Protein AF-B0MZH6-F1 (afdb_monomer_lite)

Secondary structure (DSSP, 8-state):
--HHHHHHHHHHHHHHHHHT-----TT--SEEEEEEEE-TTSSEEEEEEEEEEE-TTSEEEEE-TT---EEEEEEGGGB-HHHHHHHHHHHHHHHHHHT------PPPSS-TT-EEEE-HHHHHHHHHHH-HHHHHHHHT--EEEEEEEE-TTT-PEEEEEEETT-S-EEEEEGGGEEEPPHHHHHHHHTS-EEEEEEEETTTS-TT--HHHHHHHHHH-SEE-SS-TT---EE--EEE-HHHHHHHHHTT---TTTEEEEEEEE--

Sequence (267 aa):
MTPQEQERNLSQNIIDSLCHISERPDGWLPHIVFVEEEGEDGYPCYVRYNLLDYHADGTCTLQRPNTDVQETDRELREINVDWLITIWNWYKELCAEQNLSSKEYSRPPFRGGDFVRLTDDAIAEIRRIFGDIPADYRRNMLLQVKYMRQNSANSSWHIGVQDIHEDDVLEFDSNFLRSATVDDISSLSNKERFYAFVWSCNHLNRSVSDAELLDAWRNGPSRSAIDEEDETEYEVERLTLDELAERINDECFNDTEDYVRFIQITD

Organism: NCBI:txid445970

pLDDT: mean 86.0, std 9.56, range [50.59, 96.5]

Structure (mmCIF, N/CA/C/O backbone):
data_AF-B0MZH6-F1
#
_entry.id   AF-B0MZH6-F1
#
loop_
_atom_site.group_PDB
_atom_site.id
_atom_site.type_symbol
_atom_site.label_atom_id
_atom_site.label_alt_id
_atom_site.label_comp_id
_atom_site.label_asym_id
_atom_site.label_entity_id
_atom_site.label_seq_id
_atom_site.pdbx_PDB_ins_code
_atom_site.Cartn_x
_atom_site.Cartn_y
_atom_site.Cartn_z
_atom_site.occupancy
_atom_site.B_iso_or_equiv
_atom_site.auth_seq_id
_atom_site.auth_comp_id
_atom_site.auth_asym_id
_atom_site.auth_atom_id
_atom_site.pdbx_PDB_model_num
ATOM 1 N N . MET A 1 1 ? 8.795 -1.365 17.610 1.00 56.91 1 MET A N 1
ATOM 2 C CA . MET A 1 1 ? 7.586 -0.976 18.354 1.00 56.91 1 MET A CA 1
ATOM 3 C C . MET A 1 1 ? 7.798 -1.386 19.795 1.00 56.91 1 MET A C 1
ATOM 5 O O . MET A 1 1 ? 8.141 -2.543 20.021 1.00 56.91 1 MET A O 1
ATOM 9 N N . THR A 1 2 ? 7.716 -0.454 20.734 1.00 76.88 2 THR A N 1
ATOM 10 C CA . THR A 1 2 ? 7.860 -0.752 22.165 1.00 76.88 2 THR A CA 1
ATOM 11 C C . THR A 1 2 ? 6.578 -1.406 22.706 1.00 76.88 2 THR A C 1
ATOM 13 O O . THR A 1 2 ? 5.518 -1.251 22.096 1.00 76.88 2 THR A O 1
ATOM 16 N N . PRO A 1 3 ? 6.627 -2.128 23.841 1.00 76.81 3 PRO A N 1
ATOM 17 C CA . PRO A 1 3 ? 5.421 -2.676 24.473 1.00 76.81 3 PRO A CA 1
ATOM 18 C C . PRO A 1 3 ? 4.356 -1.606 24.764 1.00 76.81 3 PRO A C 1
ATOM 20 O O . PRO A 1 3 ? 3.174 -1.823 24.526 1.00 76.81 3 PRO A O 1
ATOM 23 N N . GLN A 1 4 ? 4.786 -0.409 25.169 1.00 73.25 4 GLN A N 1
ATOM 24 C CA . GLN A 1 4 ? 3.904 0.737 25.424 1.00 73.25 4 GLN A CA 1
ATOM 25 C C . GLN A 1 4 ? 3.223 1.242 24.142 1.00 73.25 4 GLN A C 1
ATOM 27 O O . GLN A 1 4 ? 2.045 1.589 24.143 1.00 73.25 4 GLN A O 1
ATOM 32 N N . GLU A 1 5 ? 3.939 1.253 23.013 1.00 74.31 5 GLU A N 1
ATOM 33 C CA . GLU A 1 5 ? 3.346 1.588 21.714 1.00 74.31 5 GLU A CA 1
ATOM 34 C C . GLU A 1 5 ? 2.330 0.534 21.260 1.00 74.31 5 GLU A C 1
ATOM 36 O O . GLU A 1 5 ? 1.323 0.884 20.646 1.00 74.31 5 GLU A O 1
ATOM 41 N N . GLN A 1 6 ? 2.577 -0.749 21.546 1.00 72.56 6 GLN A N 1
ATOM 42 C CA . GLN A 1 6 ? 1.639 -1.831 21.232 1.00 72.56 6 GLN A CA 1
ATOM 43 C C . GLN A 1 6 ? 0.340 -1.689 22.026 1.00 72.56 6 GLN A C 1
ATOM 45 O O . GLN A 1 6 ? -0.736 -1.766 21.436 1.00 72.56 6 GLN A O 1
ATOM 50 N N . GLU A 1 7 ? 0.441 -1.423 23.327 1.00 77.94 7 GLU A N 1
ATOM 51 C CA . GLU A 1 7 ? -0.706 -1.200 24.207 1.00 77.94 7 GLU A CA 1
ATOM 52 C C . GLU A 1 7 ? -1.522 0.027 23.782 1.00 77.94 7 GLU A C 1
ATOM 54 O O . GLU A 1 7 ? -2.737 -0.064 23.608 1.00 77.94 7 GLU A O 1
ATOM 59 N N . ARG A 1 8 ? -0.856 1.154 23.490 1.00 81.00 8 ARG A N 1
ATOM 60 C CA . ARG A 1 8 ? -1.533 2.366 23.002 1.00 81.00 8 ARG A CA 1
ATOM 61 C C . ARG A 1 8 ? -2.255 2.127 21.678 1.00 81.00 8 ARG A C 1
ATOM 63 O O . ARG A 1 8 ? -3.381 2.582 21.495 1.00 81.00 8 ARG A O 1
ATOM 70 N N . ASN A 1 9 ? -1.619 1.406 20.755 1.00 78.56 9 ASN A N 1
ATOM 71 C CA . ASN A 1 9 ? -2.239 1.052 19.480 1.00 78.56 9 ASN A CA 1
ATOM 72 C C . ASN A 1 9 ? -3.453 0.136 19.683 1.00 78.56 9 ASN A C 1
ATOM 74 O O . ASN A 1 9 ? -4.449 0.297 18.985 1.00 78.56 9 ASN A O 1
ATOM 78 N N . LEU A 1 10 ? -3.384 -0.818 20.617 1.00 80.38 10 LEU A N 1
ATOM 79 C CA . LEU A 1 10 ? -4.507 -1.693 20.947 1.00 80.38 10 LEU A CA 1
ATOM 80 C C . LEU A 1 10 ? -5.683 -0.896 21.520 1.00 80.38 10 LEU A C 1
ATOM 82 O O . LEU A 1 10 ? -6.798 -1.048 21.026 1.00 80.38 10 LEU A O 1
ATOM 86 N N . SER A 1 11 ? -5.420 -0.025 22.498 1.00 88.12 11 SER A N 1
ATOM 87 C CA . SER A 1 11 ? -6.435 0.842 23.105 1.00 88.12 11 SER A CA 1
ATOM 88 C C . SER A 1 11 ? -7.142 1.696 22.049 1.00 88.12 11 SER A C 1
ATOM 90 O O . SER A 1 11 ? -8.365 1.633 21.926 1.00 88.12 11 SER A O 1
ATOM 92 N N . GLN A 1 12 ? -6.378 2.383 21.190 1.00 86.38 12 GLN A N 1
ATOM 93 C CA . GLN A 1 12 ? -6.955 3.217 20.134 1.00 86.38 12 GLN A CA 1
ATOM 94 C C . GLN A 1 12 ? -7.830 2.412 19.164 1.00 86.38 12 GLN A C 1
ATOM 96 O O . GLN A 1 12 ? -8.932 2.843 18.848 1.00 86.38 12 GLN A O 1
ATOM 101 N N . ASN A 1 13 ? -7.400 1.215 18.750 1.00 82.19 13 ASN A N 1
ATOM 102 C CA . ASN A 1 13 ? -8.195 0.380 17.842 1.00 82.19 13 ASN A CA 1
ATOM 103 C C . ASN A 1 13 ? -9.555 -0.010 18.445 1.00 82.19 13 ASN A C 1
ATOM 105 O O . ASN A 1 13 ? -10.551 -0.105 17.724 1.00 82.19 13 ASN A O 1
ATOM 109 N N . ILE A 1 14 ? -9.602 -0.274 19.754 1.00 88.56 14 ILE A N 1
ATOM 110 C CA . ILE A 1 14 ? -10.849 -0.634 20.438 1.00 88.56 14 ILE A CA 1
ATOM 111 C C . ILE A 1 14 ? -11.755 0.591 20.546 1.00 88.56 14 ILE A C 1
ATOM 113 O O . ILE A 1 14 ? -12.944 0.485 20.258 1.00 88.56 14 ILE A O 1
ATOM 117 N N . ILE A 1 15 ? -11.199 1.752 20.898 1.00 91.12 15 ILE A N 1
ATOM 118 C CA . ILE A 1 15 ? -11.942 3.018 20.965 1.00 91.12 15 ILE A CA 1
ATOM 119 C C . ILE A 1 15 ? -12.537 3.356 19.602 1.00 91.12 15 ILE A C 1
ATOM 121 O O . ILE A 1 15 ? -13.732 3.633 19.518 1.00 91.12 15 ILE A O 1
ATOM 125 N N . ASP A 1 16 ? -11.743 3.263 18.535 1.00 86.88 16 ASP A N 1
ATOM 126 C CA . ASP A 1 16 ? -12.209 3.499 17.170 1.00 86.88 16 ASP A CA 1
ATOM 127 C C . ASP A 1 16 ? -13.360 2.544 16.831 1.00 86.88 16 ASP A C 1
ATOM 129 O O . ASP A 1 16 ? -14.389 2.973 16.312 1.00 86.88 16 ASP A O 1
ATOM 133 N N . SER A 1 17 ? -13.234 1.263 17.190 1.00 85.62 17 SER A N 1
ATOM 134 C CA . SER A 1 17 ? -14.286 0.266 16.964 1.00 85.62 17 SER A CA 1
ATOM 135 C C . SER A 1 17 ? -15.573 0.600 17.721 1.00 85.62 17 SER A C 1
ATOM 137 O O . SER A 1 17 ? -16.651 0.506 17.142 1.00 85.62 17 SER A O 1
ATOM 139 N N . LEU A 1 18 ? -15.473 1.027 18.985 1.00 90.06 18 LEU A N 1
ATOM 140 C CA . LEU A 1 18 ? -16.617 1.448 19.798 1.00 90.06 18 LEU A CA 1
ATOM 141 C C . LEU A 1 18 ? -17.303 2.685 19.203 1.00 90.06 18 LEU A C 1
ATOM 143 O O . LEU A 1 18 ? -18.519 2.695 19.033 1.00 90.06 18 LEU A O 1
ATOM 147 N N . CYS A 1 19 ? -16.530 3.705 18.827 1.00 89.19 19 CYS A N 1
ATOM 148 C CA . CYS A 1 19 ? -17.050 4.976 18.314 1.00 89.19 19 CYS A CA 1
ATOM 149 C C . CYS A 1 19 ? -17.805 4.840 16.981 1.00 89.19 19 CYS A C 1
ATOM 151 O O . CYS A 1 19 ? -18.647 5.681 16.668 1.00 89.19 19 CYS A O 1
ATOM 153 N N . HIS A 1 20 ? -17.541 3.784 16.205 1.00 83.94 20 HIS A N 1
ATOM 154 C CA . HIS A 1 20 ? -18.210 3.519 14.927 1.00 83.94 20 HIS A CA 1
ATOM 155 C C . HIS A 1 20 ? -19.467 2.645 15.046 1.00 83.94 20 HIS A C 1
ATOM 157 O O . HIS A 1 20 ? -20.108 2.341 14.036 1.00 83.94 20 HIS A O 1
ATOM 163 N N . ILE A 1 21 ? -19.852 2.237 16.256 1.00 85.19 21 ILE A N 1
ATOM 164 C CA . ILE A 1 21 ? -21.052 1.426 16.449 1.00 85.19 21 ILE A CA 1
ATOM 165 C C . ILE A 1 21 ? -22.301 2.237 16.123 1.00 85.19 21 ILE A C 1
ATOM 167 O O . ILE A 1 21 ? -22.565 3.289 16.700 1.00 85.19 21 ILE A O 1
ATOM 171 N N . SER A 1 22 ? -23.094 1.691 15.205 1.00 79.00 22 SER A N 1
ATOM 172 C CA . SER A 1 22 ? -24.365 2.267 14.759 1.00 79.00 22 SER A CA 1
ATOM 173 C C . SER A 1 22 ? -25.576 1.664 15.470 1.00 79.00 22 SER A C 1
ATOM 175 O O . SER A 1 22 ? -26.577 2.353 15.649 1.00 79.00 22 SER A O 1
ATOM 177 N N . GLU A 1 23 ? -25.484 0.408 15.911 1.00 83.31 23 GLU A N 1
ATOM 178 C CA . GLU A 1 23 ? -26.557 -0.316 16.596 1.00 83.31 23 GLU A CA 1
ATOM 179 C C . GLU A 1 23 ? -26.107 -0.689 18.007 1.00 83.31 23 GLU A C 1
ATOM 181 O O . GLU A 1 23 ? -25.130 -1.412 18.189 1.00 83.31 23 GLU A O 1
ATOM 186 N N . ARG A 1 24 ? -26.816 -0.190 19.022 1.00 87.06 24 ARG A N 1
ATOM 187 C CA . ARG A 1 24 ? -26.496 -0.457 20.426 1.00 87.06 24 ARG A CA 1
ATOM 188 C C . ARG A 1 24 ? -27.458 -1.505 20.987 1.00 87.06 24 ARG A C 1
ATOM 190 O O . ARG A 1 24 ? -28.644 -1.196 21.065 1.00 87.06 24 ARG A O 1
ATOM 197 N N . PRO A 1 25 ? -26.986 -2.707 21.367 1.00 89.06 25 PRO A N 1
ATOM 198 C CA . PRO A 1 25 ? -27.823 -3.697 22.032 1.00 89.06 25 PRO A CA 1
ATOM 199 C C . PRO A 1 25 ? -28.425 -3.189 23.343 1.00 89.06 25 PRO A C 1
ATOM 201 O O . PRO A 1 25 ? -27.790 -2.444 24.098 1.00 89.06 25 PRO A O 1
ATOM 204 N N . ASP A 1 26 ? -29.627 -3.677 23.645 1.00 89.00 26 ASP A N 1
ATOM 205 C CA . ASP A 1 26 ? -30.301 -3.413 24.912 1.00 89.00 26 ASP A CA 1
ATOM 206 C C . ASP A 1 26 ? -29.498 -4.010 26.077 1.00 89.00 26 ASP A C 1
ATOM 208 O O . ASP A 1 26 ? -29.009 -5.138 26.000 1.00 89.00 26 ASP A O 1
ATOM 212 N N . GLY A 1 27 ? -29.373 -3.260 27.176 1.00 87.69 27 GLY A N 1
ATOM 213 C CA . GLY A 1 27 ? -28.703 -3.723 28.399 1.00 87.69 27 GLY A CA 1
ATOM 214 C C . GLY A 1 27 ? -27.172 -3.740 28.345 1.00 87.69 27 GLY A C 1
ATOM 215 O O . GLY A 1 27 ? -26.540 -4.221 29.283 1.00 87.69 27 GLY A O 1
ATOM 216 N N . TRP A 1 28 ? -26.563 -3.205 27.284 1.00 88.31 28 TRP A N 1
ATOM 217 C CA . TRP A 1 28 ? -25.111 -3.060 27.217 1.00 88.31 28 TRP A CA 1
ATOM 218 C C . TRP A 1 28 ? -24.591 -2.079 28.277 1.00 88.31 28 TRP A C 1
ATOM 220 O O . TRP A 1 28 ? -23.733 -2.431 29.089 1.00 88.31 28 TRP A O 1
ATOM 230 N N . LEU A 1 29 ? -25.108 -0.853 28.282 1.00 92.44 29 LEU A N 1
ATOM 231 C CA . LEU A 1 29 ? -24.744 0.173 29.255 1.00 92.44 29 LEU A CA 1
ATOM 232 C C . LEU A 1 29 ? -25.864 0.342 30.297 1.00 92.44 29 LEU A C 1
ATOM 234 O O . LEU A 1 29 ? -27.037 0.137 29.972 1.00 92.44 29 LEU A O 1
ATOM 238 N N . PRO A 1 30 ? -25.534 0.728 31.544 1.00 93.56 30 PRO A N 1
ATOM 239 C CA . PRO A 1 30 ? -24.203 1.104 32.025 1.00 93.56 30 PRO A CA 1
ATOM 240 C C . PRO A 1 30 ? -23.281 -0.086 32.337 1.00 93.56 30 PRO A C 1
ATOM 242 O O . PRO A 1 30 ? -23.747 -1.135 32.776 1.00 93.56 30 PRO A O 1
ATOM 245 N N . HIS A 1 31 ? -21.964 0.094 32.180 1.00 94.38 31 HIS A N 1
ATOM 246 C CA . HIS A 1 31 ? -20.958 -0.943 32.466 1.00 94.38 31 HIS A CA 1
ATOM 247 C C . HIS A 1 31 ? -19.875 -0.450 33.435 1.00 94.38 31 HIS A C 1
ATOM 249 O O . HIS A 1 31 ? -19.458 0.704 33.376 1.00 94.38 31 HIS A O 1
ATOM 255 N N . ILE A 1 32 ? -19.385 -1.320 34.324 1.00 94.25 32 ILE A N 1
ATOM 256 C CA . ILE A 1 32 ? -18.282 -0.979 35.238 1.00 94.25 32 ILE A CA 1
ATOM 257 C C . ILE A 1 32 ? -16.976 -0.873 34.445 1.00 94.25 32 ILE A C 1
ATOM 259 O O . ILE A 1 32 ? -16.673 -1.761 33.651 1.00 94.25 32 ILE A O 1
ATOM 263 N N . VAL A 1 33 ? -16.209 0.188 34.690 1.00 95.31 33 VAL A N 1
ATOM 264 C CA . VAL A 1 33 ? -14.880 0.432 34.115 1.00 95.31 33 VAL A CA 1
ATOM 265 C C . VAL A 1 33 ? -13.930 0.994 35.167 1.00 95.31 33 VAL A C 1
ATOM 267 O O . VAL A 1 33 ? -14.371 1.486 36.210 1.00 95.31 33 VAL A O 1
ATOM 270 N N . PHE A 1 34 ? -12.628 0.939 34.895 1.00 94.38 34 PHE A N 1
ATOM 271 C CA . PHE A 1 34 ? -11.615 1.602 35.711 1.00 94.38 34 PHE A CA 1
ATOM 272 C C . PHE A 1 34 ? -10.804 2.581 34.870 1.00 94.38 34 PHE A C 1
ATOM 274 O O . PHE A 1 34 ? -10.407 2.262 33.750 1.00 94.38 34 PHE A O 1
ATOM 281 N N . VAL A 1 35 ? -10.561 3.754 35.443 1.00 93.31 35 VAL A N 1
ATOM 282 C CA . VAL A 1 35 ? -9.726 4.813 34.876 1.00 93.31 35 VAL A CA 1
ATOM 283 C C . VAL A 1 35 ? -8.474 4.947 35.731 1.00 93.31 35 VAL A C 1
ATOM 285 O O . VAL A 1 35 ? -8.561 4.873 36.958 1.00 93.31 35 VAL A O 1
ATOM 288 N N . GLU A 1 36 ? -7.320 5.095 35.091 1.00 88.50 36 GLU A N 1
ATOM 289 C CA . GLU A 1 36 ? -6.063 5.394 35.776 1.00 88.50 36 GLU A CA 1
ATOM 290 C C . GLU A 1 36 ? -5.993 6.905 36.049 1.00 88.50 36 GLU A C 1
ATOM 292 O O . GLU A 1 36 ? -5.925 7.706 35.121 1.00 88.50 36 GLU A O 1
ATOM 297 N N . GLU A 1 37 ? -6.057 7.299 37.321 1.00 88.69 37 GLU A N 1
ATOM 298 C CA . GLU A 1 37 ? -5.987 8.695 37.776 1.00 88.69 37 GLU A CA 1
ATOM 299 C C . GLU A 1 37 ? -4.761 8.890 38.679 1.00 88.69 37 GLU A C 1
ATOM 301 O O . GLU A 1 37 ? -4.346 7.966 39.380 1.00 88.69 37 GLU A O 1
ATOM 306 N N . GLU A 1 38 ? -4.185 10.093 38.711 1.00 85.12 38 GLU A N 1
ATOM 307 C CA . GLU A 1 38 ? -3.141 10.422 39.689 1.00 85.12 38 GLU A CA 1
ATOM 308 C C . GLU A 1 38 ? -3.745 10.490 41.100 1.00 85.12 38 GLU A C 1
ATOM 310 O O . GLU A 1 38 ? -4.660 11.271 41.370 1.00 85.12 38 GLU A O 1
ATOM 315 N N . GLY A 1 39 ? -3.239 9.655 42.008 1.00 81.31 39 GLY A N 1
ATOM 316 C CA . GLY A 1 39 ? -3.598 9.688 43.420 1.00 81.31 39 GLY A CA 1
ATOM 317 C C . GLY A 1 39 ? -3.055 10.928 44.133 1.00 81.31 39 GLY A C 1
ATOM 318 O O . GLY A 1 39 ? -2.161 11.619 43.645 1.00 81.31 39 GLY A O 1
ATOM 319 N N . GLU A 1 40 ? -3.551 11.193 45.346 1.00 82.62 40 GLU A N 1
ATOM 320 C CA . GLU A 1 40 ? -3.081 12.311 46.188 1.00 82.62 40 GLU A CA 1
ATOM 321 C C . GLU A 1 40 ? -1.579 12.231 46.527 1.00 82.62 40 GLU A C 1
ATOM 323 O O . GLU A 1 40 ? -0.955 13.235 46.871 1.00 82.62 40 GLU A O 1
ATOM 328 N N . ASP A 1 41 ? -0.994 11.037 46.432 1.00 83.44 41 ASP A N 1
ATOM 329 C CA . ASP A 1 41 ? 0.424 10.751 46.640 1.00 83.44 41 ASP A CA 1
ATOM 330 C C . ASP A 1 41 ? 1.271 10.842 45.355 1.00 83.44 41 ASP A C 1
ATOM 332 O O . ASP A 1 41 ? 2.484 10.625 45.407 1.00 83.44 41 ASP A O 1
ATOM 336 N N . GLY A 1 42 ? 0.655 11.187 44.218 1.00 82.06 42 GLY A N 1
ATOM 337 C CA . GLY A 1 42 ? 1.296 11.288 42.907 1.00 82.06 42 GLY A CA 1
ATOM 338 C C . GLY A 1 42 ? 1.544 9.944 42.216 1.00 82.06 42 GLY A C 1
ATOM 339 O O . GLY A 1 42 ? 2.216 9.919 41.185 1.00 82.06 42 GLY A O 1
ATOM 340 N N . TYR A 1 43 ? 1.036 8.830 42.758 1.00 79.00 43 TYR A N 1
ATOM 341 C CA . TYR A 1 43 ? 1.098 7.521 42.107 1.00 79.00 43 TYR A CA 1
ATOM 342 C C . TYR A 1 43 ? -0.215 7.212 41.373 1.00 79.00 43 TYR A C 1
ATOM 344 O O . TYR A 1 43 ? -1.288 7.588 41.847 1.00 79.00 43 TYR A O 1
ATOM 352 N N . PRO A 1 44 ? -0.165 6.515 40.223 1.00 81.25 44 PRO A N 1
ATOM 353 C CA . PRO A 1 44 ? -1.370 6.147 39.493 1.00 81.25 44 PRO A CA 1
ATOM 354 C C . PRO A 1 44 ? -2.248 5.209 40.327 1.00 81.25 44 PRO A C 1
ATOM 356 O O . PRO A 1 44 ? -1.775 4.233 40.919 1.00 81.25 44 PRO A O 1
ATOM 359 N N . CYS A 1 45 ? -3.545 5.497 40.359 1.00 88.12 45 CYS A N 1
ATOM 360 C CA . CYS A 1 45 ? -4.558 4.712 41.042 1.00 88.12 45 CYS A CA 1
ATOM 361 C C . CYS A 1 45 ? -5.713 4.389 40.090 1.00 88.12 45 CYS A C 1
ATOM 363 O O . CYS A 1 45 ? -6.098 5.192 39.246 1.00 88.12 45 CYS A O 1
ATOM 365 N N . TYR A 1 46 ? -6.281 3.191 40.226 1.00 89.38 46 TYR A N 1
ATOM 366 C CA . TYR A 1 46 ? -7.424 2.777 39.421 1.00 89.38 46 TYR A CA 1
ATOM 367 C C . TYR A 1 46 ? -8.724 3.154 40.119 1.00 89.38 46 TYR A C 1
ATOM 369 O O . TYR A 1 46 ? -9.101 2.568 41.139 1.00 89.38 46 TYR A O 1
ATOM 377 N N . VAL A 1 47 ? -9.433 4.111 39.540 1.00 91.38 47 VAL A N 1
ATOM 378 C CA . VAL A 1 47 ? -10.704 4.608 40.049 1.00 91.38 47 VAL A CA 1
ATOM 379 C C . VAL A 1 47 ? -11.845 3.927 39.306 1.00 91.38 47 VAL A C 1
ATOM 381 O O . VAL A 1 47 ? -11.902 3.919 38.079 1.00 91.38 47 VAL A O 1
ATOM 384 N N . ARG A 1 48 ? -12.770 3.333 40.065 1.00 93.88 48 ARG A N 1
ATOM 385 C CA . ARG A 1 48 ? -13.949 2.652 39.521 1.00 93.88 48 ARG A CA 1
ATOM 386 C C . ARG A 1 48 ? -15.010 3.664 39.082 1.00 93.88 48 ARG A C 1
ATOM 388 O O . ARG A 1 48 ? -15.410 4.501 39.888 1.00 93.88 48 ARG A O 1
ATOM 395 N N . TYR A 1 49 ? -15.558 3.471 37.886 1.00 95.56 49 TYR A N 1
ATOM 396 C CA . TYR A 1 49 ? -16.698 4.207 37.333 1.00 95.56 49 TYR A CA 1
ATOM 397 C C . TYR A 1 49 ? -17.744 3.265 36.730 1.00 95.56 49 TYR A C 1
ATOM 399 O O . TYR A 1 49 ? -17.468 2.100 36.445 1.00 95.56 49 TYR A O 1
ATOM 407 N N . ASN A 1 50 ? -18.948 3.790 36.518 1.00 95.06 50 ASN A N 1
ATOM 408 C CA . ASN A 1 50 ? -19.919 3.255 35.575 1.00 95.06 50 ASN A CA 1
ATOM 409 C C . ASN A 1 50 ? -19.853 4.099 34.296 1.00 95.06 50 ASN A C 1
ATOM 411 O O . ASN A 1 50 ? -20.103 5.303 34.348 1.00 95.06 50 ASN A O 1
ATOM 415 N N . LEU A 1 51 ? -19.534 3.477 33.164 1.00 96.31 51 LEU A N 1
ATOM 416 C CA . LEU A 1 51 ? -19.695 4.072 31.843 1.00 96.31 51 LEU A CA 1
ATOM 417 C C . LEU A 1 51 ? -21.183 4.062 31.495 1.00 96.31 51 LEU A C 1
ATOM 419 O O . LEU A 1 51 ? -21.766 2.987 31.365 1.00 96.31 51 LEU A O 1
ATOM 423 N N . LEU A 1 52 ? -21.790 5.243 31.386 1.00 94.81 52 LEU A N 1
ATOM 424 C CA . LEU A 1 52 ? -23.219 5.398 31.107 1.00 94.81 52 LEU A CA 1
ATOM 425 C C . LEU A 1 52 ? -23.502 5.536 29.611 1.00 94.81 52 LEU A C 1
ATOM 427 O O . LEU A 1 52 ? -24.458 4.948 29.115 1.00 94.81 52 LEU A O 1
ATOM 431 N N . ASP A 1 53 ? -22.674 6.312 28.914 1.00 94.25 53 ASP A N 1
ATOM 432 C CA . ASP A 1 53 ? -22.797 6.575 27.481 1.00 94.25 53 ASP A CA 1
ATOM 433 C C . ASP A 1 53 ? -21.448 7.030 26.893 1.00 94.25 53 ASP A C 1
ATOM 435 O O . ASP A 1 53 ? -20.531 7.392 27.633 1.00 94.25 53 ASP A O 1
ATOM 439 N N . TYR A 1 54 ? -21.323 7.020 25.569 1.00 94.31 54 TYR A N 1
ATOM 440 C CA . TYR A 1 54 ? -20.202 7.592 24.825 1.00 94.31 54 TYR A CA 1
ATOM 441 C C . TYR A 1 54 ? -20.636 8.084 23.441 1.00 94.31 54 TYR A C 1
ATOM 443 O O . TYR A 1 54 ? -21.693 7.710 22.932 1.00 94.31 54 TYR A O 1
ATOM 451 N N . HIS A 1 55 ? -19.815 8.912 22.809 1.00 90.69 55 HIS A N 1
ATOM 452 C CA . HIS A 1 55 ? -20.086 9.514 21.509 1.00 90.69 55 HIS A CA 1
ATOM 453 C C . HIS A 1 55 ? -19.052 9.088 20.461 1.00 90.69 55 HIS A C 1
ATOM 455 O O . HIS A 1 55 ? -17.999 8.536 20.777 1.00 90.69 55 HIS A O 1
ATOM 461 N N . ALA A 1 56 ? -19.370 9.330 19.187 1.00 87.31 56 ALA A N 1
ATOM 462 C CA . ALA A 1 56 ? -18.526 8.938 18.055 1.00 87.31 56 ALA A CA 1
ATOM 463 C C . ALA A 1 56 ? -17.182 9.692 17.989 1.00 87.31 56 ALA A C 1
ATOM 465 O O . ALA A 1 56 ? -16.282 9.277 17.265 1.00 87.31 56 ALA A O 1
ATOM 466 N N . ASP A 1 57 ? -17.038 10.796 18.725 1.00 88.25 57 ASP A N 1
ATOM 467 C CA . ASP A 1 57 ? -15.785 11.545 18.864 1.00 88.25 57 ASP A CA 1
ATOM 468 C C . ASP A 1 57 ? -14.881 11.016 19.995 1.00 88.25 57 ASP A C 1
ATOM 470 O O . ASP A 1 57 ? -13.775 11.521 20.184 1.00 88.25 57 ASP A O 1
ATOM 474 N N . GLY A 1 58 ? -15.328 9.989 20.728 1.00 91.00 58 GLY A N 1
ATOM 475 C CA . GLY A 1 58 ? -14.595 9.374 21.833 1.00 91.00 58 GLY A CA 1
ATOM 476 C C . GLY A 1 58 ? -14.855 9.998 23.205 1.00 91.00 58 GLY A C 1
ATOM 477 O O . GLY A 1 58 ? -14.303 9.501 24.193 1.00 91.00 58 GLY A O 1
ATOM 478 N N . THR A 1 59 ? -15.697 11.033 23.296 1.00 95.19 59 THR A N 1
ATOM 479 C CA . THR A 1 59 ? -16.163 11.566 24.585 1.00 95.19 59 THR A CA 1
ATOM 480 C C . THR A 1 59 ? -17.123 10.584 25.257 1.00 95.19 59 THR A C 1
ATOM 482 O O . THR A 1 59 ? -17.852 9.844 24.590 1.00 95.19 59 THR A O 1
ATOM 485 N N . CYS A 1 60 ? -17.102 10.515 26.585 1.00 96.12 60 CYS A N 1
ATOM 486 C CA . CYS A 1 60 ? -17.904 9.574 27.351 1.00 96.12 60 CYS A CA 1
ATOM 487 C C . CYS A 1 60 ? -18.440 10.157 28.658 1.00 96.12 60 CYS A C 1
ATOM 489 O O . CYS A 1 60 ? -17.922 11.124 29.210 1.00 96.12 60 CYS A O 1
ATOM 491 N N . THR A 1 61 ? -19.522 9.544 29.141 1.00 96.50 61 THR A N 1
ATOM 492 C CA . THR A 1 61 ? -20.151 9.882 30.414 1.00 96.50 61 THR A CA 1
ATOM 493 C C . THR A 1 61 ? -19.811 8.828 31.456 1.00 96.50 61 THR A C 1
ATOM 495 O O . THR A 1 61 ? -20.273 7.684 31.368 1.00 96.50 61 THR A O 1
ATOM 498 N N . LEU A 1 62 ? -19.034 9.220 32.464 1.00 96.06 62 LEU A N 1
ATOM 499 C CA . LEU A 1 62 ? -18.664 8.378 33.597 1.00 96.06 62 LEU A CA 1
ATOM 500 C C . LEU A 1 62 ? -19.403 8.815 34.864 1.00 96.06 62 LEU A C 1
ATOM 502 O O . LEU A 1 62 ? -19.596 9.998 35.124 1.00 96.06 62 LEU A O 1
ATOM 506 N N . GLN A 1 63 ? -19.800 7.850 35.687 1.00 95.56 63 GLN A N 1
ATOM 507 C CA . GLN A 1 63 ? -20.423 8.101 36.985 1.00 95.56 63 GLN A CA 1
ATOM 508 C C . GLN A 1 63 ? -19.691 7.329 38.076 1.00 95.56 63 GLN A C 1
ATOM 510 O O . GLN A 1 63 ? -19.500 6.113 37.967 1.00 95.56 63 GLN A O 1
ATOM 515 N N . ARG A 1 64 ? -19.298 8.010 39.158 1.00 91.56 64 ARG A N 1
ATOM 516 C CA . ARG A 1 64 ? -18.697 7.325 40.308 1.00 91.56 64 ARG A CA 1
ATOM 517 C C . ARG A 1 64 ? -19.745 6.451 41.013 1.00 91.56 64 ARG A C 1
ATOM 519 O O . ARG A 1 64 ? -20.905 6.843 41.141 1.00 91.56 64 ARG A O 1
ATOM 526 N N . PRO A 1 65 ? -19.368 5.260 41.509 1.00 86.50 65 PRO A N 1
ATOM 527 C CA . PRO A 1 65 ? -20.284 4.420 42.263 1.00 86.50 65 PRO A CA 1
ATOM 528 C C . PRO A 1 65 ? -20.849 5.169 43.474 1.00 86.50 65 PRO A C 1
ATOM 530 O O . PRO A 1 65 ? -20.097 5.745 44.258 1.00 86.50 65 PRO A O 1
ATOM 533 N N . ASN A 1 66 ? -22.166 5.087 43.664 1.00 83.94 66 ASN A N 1
ATOM 534 C CA . ASN A 1 66 ? -22.891 5.691 44.788 1.00 83.94 66 ASN A CA 1
ATOM 535 C C . ASN A 1 66 ? -22.931 7.231 44.794 1.00 83.94 66 ASN A C 1
ATOM 537 O O . ASN A 1 66 ? -23.232 7.819 45.833 1.00 83.94 66 ASN A O 1
ATOM 541 N N . THR A 1 67 ? -22.654 7.886 43.665 1.00 85.50 67 THR A N 1
ATOM 542 C CA . THR A 1 67 ? -22.915 9.318 43.481 1.00 85.50 67 THR A CA 1
ATOM 543 C C . THR A 1 67 ? -23.886 9.528 42.325 1.00 85.50 67 THR A C 1
ATOM 545 O O . THR A 1 67 ? -23.900 8.760 41.368 1.00 85.50 67 THR A O 1
ATOM 548 N N . ASP A 1 68 ? -24.674 10.600 42.376 1.00 84.69 68 ASP A N 1
ATOM 549 C CA . ASP A 1 68 ? -25.529 11.025 41.255 1.00 84.69 68 ASP A CA 1
ATOM 550 C C . ASP A 1 68 ? -24.795 11.978 40.291 1.00 84.69 68 ASP A C 1
ATOM 552 O O . ASP A 1 68 ? -25.403 12.597 39.421 1.00 84.69 68 ASP A O 1
ATOM 556 N N . VAL A 1 69 ? -23.475 12.123 40.454 1.00 89.06 69 VAL A N 1
ATOM 557 C CA . VAL A 1 69 ? -22.648 13.039 39.662 1.00 89.06 69 VAL A CA 1
ATOM 558 C C . VAL A 1 69 ? -22.176 12.327 38.399 1.00 89.06 69 VAL A C 1
ATOM 560 O O . VAL A 1 69 ? -21.461 11.329 38.483 1.00 89.06 69 VAL A O 1
ATOM 563 N N . GLN A 1 70 ? -22.578 12.859 37.244 1.00 93.06 70 GLN A N 1
ATOM 564 C CA . GLN A 1 70 ? -22.154 12.399 35.924 1.00 93.06 70 GLN A CA 1
ATOM 565 C C . GLN A 1 70 ? -21.094 13.347 35.361 1.00 93.06 70 GLN A C 1
ATOM 567 O O . GLN A 1 70 ? -21.313 14.555 35.272 1.00 93.06 70 GLN A O 1
ATOM 572 N N . GLU A 1 71 ? -19.960 12.781 34.979 1.00 93.19 71 GLU A N 1
ATOM 573 C CA . GLU A 1 71 ? -18.840 13.463 34.343 1.00 93.19 71 GLU A CA 1
ATOM 574 C C . GLU A 1 71 ? -18.953 13.208 32.836 1.00 93.19 71 GLU A C 1
ATOM 576 O O . GLU A 1 71 ? -18.742 12.086 32.386 1.00 93.19 71 GLU A O 1
ATOM 581 N N . THR A 1 72 ? -19.390 14.219 32.080 1.00 91.56 72 THR A N 1
ATOM 582 C CA . THR A 1 72 ? -19.789 14.094 30.655 1.00 91.56 72 THR A CA 1
ATOM 583 C C . THR A 1 72 ? -18.694 14.513 29.672 1.00 91.56 72 THR A C 1
ATOM 585 O O . THR A 1 72 ? -18.854 14.372 28.465 1.00 91.56 72 THR A O 1
ATOM 588 N N . ASP A 1 73 ? -17.591 15.040 30.191 1.00 90.06 73 ASP A N 1
ATOM 589 C CA . ASP A 1 73 ? -16.434 15.572 29.473 1.00 90.06 73 ASP A CA 1
ATOM 590 C C . ASP A 1 73 ? -15.209 14.646 29.552 1.00 90.06 73 ASP A C 1
ATOM 592 O O . ASP A 1 73 ? -14.094 15.058 29.238 1.00 90.06 73 ASP A O 1
ATOM 596 N N . ARG A 1 74 ? -15.418 13.392 29.965 1.00 94.00 74 ARG A N 1
ATOM 597 C CA . ARG A 1 74 ? -14.382 12.357 30.036 1.00 94.00 74 ARG A CA 1
ATOM 598 C C . ARG A 1 74 ? -14.139 11.752 28.662 1.00 94.00 74 ARG A C 1
ATOM 600 O O . ARG A 1 74 ? -14.975 11.853 27.763 1.00 94.00 74 ARG A O 1
ATOM 607 N N . GLU A 1 75 ? -13.010 11.079 28.495 1.00 94.69 75 GLU A N 1
ATOM 608 C CA . GLU A 1 75 ? -12.655 10.444 27.228 1.00 94.69 75 GLU A CA 1
ATOM 609 C C . GLU A 1 75 ? -12.440 8.939 27.383 1.00 94.69 75 GLU A C 1
ATOM 611 O O . GLU A 1 75 ? -11.839 8.464 28.346 1.00 94.69 75 GLU A O 1
ATOM 616 N N . LEU A 1 76 ? -12.869 8.155 26.386 1.00 94.88 76 LEU A N 1
ATOM 617 C CA . LEU A 1 76 ? -12.688 6.696 26.393 1.00 94.88 76 LEU A CA 1
ATOM 618 C C . LEU A 1 76 ? -11.216 6.275 26.530 1.00 94.88 76 LEU A C 1
ATOM 620 O O . LEU A 1 76 ? -10.941 5.204 27.061 1.00 94.88 76 LEU A O 1
ATOM 624 N N . ARG A 1 77 ? -10.271 7.118 26.089 1.00 93.00 77 ARG A N 1
ATOM 625 C CA . ARG A 1 77 ? -8.825 6.865 26.209 1.00 93.00 77 ARG A CA 1
ATOM 626 C C . ARG A 1 77 ? -8.296 6.886 27.639 1.00 93.00 77 ARG A C 1
ATOM 628 O O . ARG A 1 77 ? -7.195 6.398 27.863 1.00 93.00 77 ARG A O 1
ATOM 635 N N . GLU A 1 78 ? -9.052 7.446 28.577 1.00 92.75 78 GLU A N 1
ATOM 636 C CA . GLU A 1 78 ? -8.716 7.407 30.001 1.00 92.75 78 GLU A CA 1
ATOM 637 C C . GLU A 1 78 ? -9.047 6.039 30.621 1.00 92.75 78 GLU A C 1
ATOM 639 O O . GLU A 1 78 ? -8.477 5.647 31.639 1.00 92.75 78 GLU A O 1
ATOM 644 N N . ILE A 1 79 ? -9.965 5.284 30.011 1.00 94.12 79 ILE A N 1
ATOM 645 C CA . ILE A 1 79 ? -10.357 3.963 30.496 1.00 94.12 79 ILE A CA 1
ATOM 646 C C . ILE A 1 79 ? -9.226 2.973 30.223 1.00 94.12 79 ILE A C 1
ATOM 648 O O . ILE A 1 79 ? -8.700 2.875 29.114 1.00 94.12 79 ILE A O 1
ATOM 652 N N . ASN A 1 80 ? -8.891 2.185 31.242 1.00 92.31 80 ASN A N 1
ATOM 653 C CA . ASN A 1 80 ? -7.895 1.134 31.125 1.00 92.31 80 ASN A CA 1
ATOM 654 C C . ASN A 1 80 ? -8.264 0.133 30.006 1.00 92.31 80 ASN A C 1
ATOM 656 O O . ASN A 1 80 ? -9.419 -0.282 29.864 1.00 92.31 80 ASN A O 1
ATOM 660 N N . VAL A 1 81 ? -7.260 -0.270 29.220 1.00 91.69 81 VAL A N 1
ATOM 661 C CA . VAL A 1 81 ? -7.441 -1.075 28.001 1.00 91.69 81 VAL A CA 1
ATOM 662 C C . VAL A 1 81 ? -8.169 -2.400 28.249 1.00 91.69 81 VAL A C 1
ATOM 664 O O . VAL A 1 81 ? -8.999 -2.790 27.429 1.00 91.69 81 VAL A O 1
ATOM 667 N N . ASP A 1 82 ? -7.958 -3.057 29.392 1.00 91.44 82 ASP A N 1
ATOM 668 C CA . ASP A 1 82 ? -8.630 -4.323 29.714 1.00 91.44 82 ASP A CA 1
ATOM 669 C C . ASP A 1 82 ? -10.147 -4.137 29.868 1.00 91.44 82 ASP A C 1
ATOM 671 O O . ASP A 1 82 ? -10.946 -5.008 29.502 1.00 91.44 82 ASP A O 1
ATOM 675 N N . TRP A 1 83 ? -10.572 -2.969 30.350 1.00 94.69 83 TRP A N 1
ATOM 676 C CA . TRP A 1 83 ? -11.987 -2.626 30.482 1.00 94.69 83 TRP A CA 1
ATOM 677 C C . TRP A 1 83 ? -12.612 -2.223 29.149 1.00 94.69 83 TRP A C 1
ATOM 679 O O . TRP A 1 83 ? -13.762 -2.585 28.895 1.00 94.69 83 TRP A O 1
ATOM 689 N N . LEU A 1 84 ? -11.852 -1.583 28.255 1.00 93.62 84 LEU A N 1
ATOM 690 C CA . LEU A 1 84 ? -12.277 -1.366 26.867 1.00 93.62 84 LEU A CA 1
ATOM 691 C C . LEU A 1 84 ? -12.487 -2.702 26.134 1.00 93.62 84 LEU A C 1
ATOM 693 O O . LEU A 1 84 ? -13.505 -2.886 25.465 1.00 93.62 84 LEU A O 1
ATOM 697 N N . ILE A 1 85 ? -11.573 -3.666 26.310 1.00 89.50 85 ILE A N 1
ATOM 698 C CA . ILE A 1 85 ? -11.712 -5.031 25.771 1.00 89.50 85 ILE A CA 1
ATOM 699 C C . ILE A 1 85 ? -12.963 -5.710 26.337 1.00 89.50 85 ILE A C 1
ATOM 701 O O . ILE A 1 85 ? -13.719 -6.332 25.590 1.00 89.50 85 ILE A O 1
ATOM 705 N N . THR A 1 86 ? -13.191 -5.587 27.646 1.00 91.56 86 THR A N 1
ATOM 706 C CA . THR A 1 86 ? -14.355 -6.177 28.324 1.00 91.56 86 THR A CA 1
ATOM 707 C C . THR A 1 86 ? -15.662 -5.632 27.749 1.00 91.56 86 THR A C 1
ATOM 709 O O . THR A 1 86 ? -16.532 -6.411 27.366 1.00 91.56 86 THR A O 1
ATOM 712 N N . ILE A 1 87 ? -15.768 -4.309 27.598 1.00 92.94 87 ILE A N 1
ATOM 713 C CA . ILE A 1 87 ? -16.923 -3.641 26.986 1.00 92.94 87 ILE A CA 1
ATOM 714 C C . ILE A 1 87 ? -17.148 -4.119 25.547 1.00 92.94 87 ILE A C 1
ATOM 716 O O . ILE A 1 87 ? -18.277 -4.432 25.171 1.00 92.94 87 ILE A O 1
ATOM 720 N N . TRP A 1 88 ? -16.085 -4.194 24.745 1.00 91.31 88 TRP A N 1
ATOM 721 C CA . TRP A 1 88 ? -16.171 -4.642 23.355 1.00 91.31 88 TRP A CA 1
ATOM 722 C C . TRP A 1 88 ? -16.605 -6.108 23.231 1.00 91.31 88 TRP A C 1
ATOM 724 O O . TRP A 1 88 ? -17.389 -6.461 22.350 1.00 91.31 88 TRP A O 1
ATOM 734 N N . ASN A 1 89 ? -16.114 -6.983 24.108 1.00 89.50 89 ASN A N 1
ATOM 735 C CA . ASN A 1 89 ? -16.534 -8.381 24.123 1.00 89.50 89 ASN A CA 1
ATOM 736 C C . ASN A 1 89 ? -17.995 -8.523 24.554 1.00 89.50 89 ASN A C 1
ATOM 738 O O . ASN A 1 89 ? -18.741 -9.233 23.885 1.00 89.50 89 ASN A O 1
ATOM 742 N N . TRP A 1 90 ? -18.418 -7.782 25.580 1.00 92.00 90 TRP A N 1
ATOM 743 C CA . TRP A 1 90 ? -19.807 -7.776 26.033 1.00 92.00 90 TRP A CA 1
ATOM 744 C C . TRP A 1 90 ? -20.775 -7.276 24.954 1.00 92.00 90 TRP A C 1
ATOM 746 O O . TRP A 1 90 ? -21.818 -7.882 24.720 1.00 92.00 90 TRP A O 1
ATOM 756 N N . TYR A 1 91 ? -20.394 -6.230 24.217 1.00 91.06 91 TYR A N 1
ATOM 757 C CA . TYR A 1 91 ? -21.131 -5.778 23.036 1.00 91.06 91 TYR A CA 1
ATOM 758 C C . TYR A 1 91 ? -21.345 -6.899 22.018 1.00 91.06 91 TYR A C 1
ATOM 760 O O . TYR A 1 91 ? -22.470 -7.128 21.579 1.00 91.06 91 TYR A O 1
ATOM 768 N N . LYS A 1 92 ? -20.276 -7.619 21.655 1.00 85.12 92 LYS A N 1
ATOM 769 C CA . LYS A 1 92 ? -20.359 -8.718 20.683 1.00 85.12 92 LYS A CA 1
ATOM 770 C C . LYS A 1 92 ? -21.263 -9.848 21.174 1.00 85.12 92 LYS A C 1
ATOM 772 O O . LYS A 1 92 ? -22.029 -10.382 20.375 1.00 85.12 92 LYS A O 1
ATOM 777 N N . GLU A 1 93 ? -21.187 -10.196 22.457 1.00 87.94 93 GLU A N 1
ATOM 778 C CA . GLU A 1 93 ? -22.060 -11.204 23.072 1.00 87.94 93 GLU A CA 1
ATOM 779 C C . GLU A 1 93 ? -23.533 -10.787 22.970 1.00 87.94 93 GLU A C 1
ATOM 781 O O . GLU A 1 93 ? -24.345 -11.539 22.431 1.00 87.94 93 GLU A O 1
ATOM 786 N N . LEU A 1 94 ? -23.866 -9.553 23.358 1.00 89.00 94 LEU A N 1
ATOM 787 C CA . LEU A 1 94 ? -25.236 -9.046 23.268 1.00 89.00 94 LEU A CA 1
ATOM 788 C C . LEU A 1 94 ? -25.734 -8.908 21.827 1.00 89.00 94 LEU A C 1
ATOM 790 O O . LEU A 1 94 ? -26.893 -9.213 21.550 1.00 89.00 94 LEU A O 1
ATOM 794 N N . CYS A 1 95 ? -24.886 -8.486 20.886 1.00 86.69 95 CYS A N 1
ATOM 795 C CA . CYS A 1 95 ? -25.256 -8.469 19.472 1.00 86.69 95 CYS A CA 1
ATOM 796 C C . CYS A 1 95 ? -25.599 -9.870 18.962 1.00 86.69 95 CYS A C 1
ATOM 798 O O . CYS A 1 95 ? -26.590 -10.026 18.249 1.00 86.69 95 CYS A O 1
ATOM 800 N N . ALA A 1 96 ? -24.819 -10.885 19.345 1.00 81.38 96 ALA A N 1
ATOM 801 C CA . ALA A 1 96 ? -25.093 -12.268 18.974 1.00 81.38 96 ALA A CA 1
ATOM 802 C C . ALA A 1 96 ? -26.412 -12.772 19.585 1.00 81.38 96 ALA A C 1
ATOM 804 O O . ALA A 1 96 ? -27.203 -13.407 18.888 1.00 81.38 96 ALA A O 1
ATOM 805 N N . GLU A 1 97 ? -26.690 -12.450 20.851 1.00 87.50 97 GLU A N 1
ATOM 806 C CA . GLU A 1 97 ? -27.946 -12.813 21.521 1.00 87.50 97 GLU A CA 1
ATOM 807 C C . GLU A 1 97 ? -29.171 -12.118 20.906 1.00 87.50 97 GLU A C 1
ATOM 809 O O . GLU A 1 97 ? -30.236 -12.724 20.768 1.00 87.50 97 GLU A O 1
ATOM 814 N N . GLN A 1 98 ? -29.019 -10.856 20.503 1.00 87.12 98 GLN A N 1
ATOM 815 C CA . GLN A 1 98 ? -30.104 -10.014 19.989 1.00 87.12 98 GLN A CA 1
ATOM 816 C C . GLN A 1 98 ? -30.235 -10.057 18.456 1.00 87.12 98 GLN A C 1
ATOM 818 O O . GLN A 1 98 ? -31.093 -9.377 17.897 1.00 87.12 98 GLN A O 1
ATOM 823 N N . ASN A 1 99 ? -29.435 -10.882 17.768 1.00 81.62 99 ASN A N 1
ATOM 824 C CA . ASN A 1 99 ? -29.343 -10.950 16.301 1.00 81.62 99 ASN A CA 1
ATOM 825 C C . ASN A 1 99 ? -29.053 -9.591 15.634 1.00 81.62 99 ASN A C 1
ATOM 827 O O . ASN A 1 99 ? -29.534 -9.314 14.533 1.00 81.62 99 ASN A O 1
ATOM 831 N N . LEU A 1 100 ? -28.264 -8.745 16.296 1.00 79.38 100 LEU A N 1
ATOM 832 C CA . LEU A 1 100 ? -27.774 -7.493 15.727 1.00 79.38 100 LEU A CA 1
ATOM 833 C C . LEU A 1 100 ? -26.526 -7.753 14.885 1.00 79.38 100 LEU A C 1
ATOM 835 O O . LEU A 1 100 ? -25.739 -8.664 15.158 1.00 79.38 100 LEU A O 1
ATOM 839 N N . SER A 1 101 ? -26.321 -6.934 13.855 1.00 66.56 101 SER A N 1
ATOM 840 C CA . SER A 1 101 ? -25.133 -7.052 13.016 1.00 66.56 101 SER A CA 1
ATOM 841 C C . SER A 1 101 ? -23.924 -6.488 13.763 1.00 66.56 101 SER A C 1
ATOM 843 O O . SER A 1 101 ? -23.625 -5.300 13.673 1.00 66.56 101 SER A O 1
ATOM 845 N N . SER A 1 102 ? -23.179 -7.341 14.473 1.00 57.31 102 SER A N 1
ATOM 846 C CA . SER A 1 102 ? -21.835 -6.995 14.943 1.00 57.31 102 SER A CA 1
ATOM 847 C C . SER A 1 102 ? -20.895 -6.976 13.735 1.00 57.31 102 SER A C 1
ATOM 849 O O . SER A 1 102 ? -20.150 -7.928 13.497 1.00 57.31 102 SER A O 1
ATOM 851 N N . LYS A 1 103 ? -20.981 -5.943 12.888 1.00 57.16 103 LYS A N 1
ATOM 852 C CA . LYS A 1 103 ? -20.032 -5.786 11.783 1.00 57.16 103 LYS A CA 1
ATOM 853 C C . LYS A 1 103 ? -18.641 -5.666 12.397 1.00 57.16 103 LYS A C 1
ATOM 855 O O . LYS A 1 103 ? -18.326 -4.666 13.035 1.00 57.16 103 LYS A O 1
ATOM 860 N N . GLU A 1 104 ? -17.826 -6.707 12.242 1.00 50.81 104 GLU A N 1
ATOM 861 C CA . GLU A 1 104 ? -16.410 -6.634 12.570 1.00 50.81 104 GLU A CA 1
ATOM 862 C C . GLU A 1 104 ? -15.794 -5.553 11.685 1.00 50.81 104 GLU A C 1
ATOM 864 O O . GLU A 1 104 ? -15.737 -5.680 10.458 1.00 50.81 104 GLU A O 1
ATOM 869 N N . TYR A 1 105 ? -15.345 -4.467 12.308 1.00 51.84 105 TYR A N 1
ATOM 870 C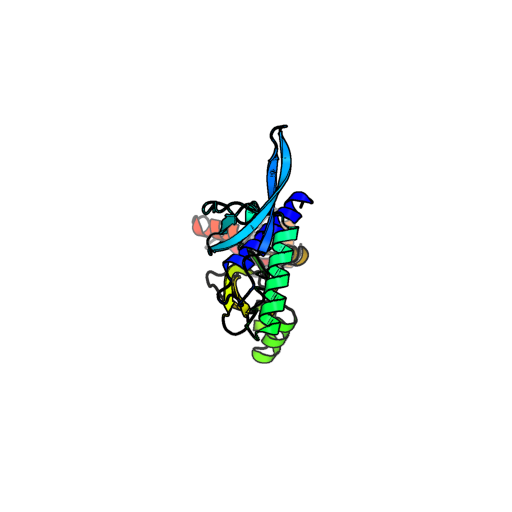 CA . TYR A 1 105 ? -14.463 -3.525 11.647 1.00 51.84 105 TYR A CA 1
ATOM 871 C C . TYR A 1 105 ? -13.111 -4.215 11.486 1.00 51.84 105 TYR A C 1
ATOM 873 O O . TYR A 1 105 ? -12.260 -4.208 12.375 1.00 51.84 105 TYR A O 1
ATOM 881 N N . SER A 1 106 ? -12.936 -4.887 10.348 1.00 55.69 106 SER A N 1
ATOM 882 C CA . SER A 1 106 ? -11.636 -5.392 9.935 1.00 55.69 106 SER A CA 1
ATOM 883 C C . SER A 1 106 ? -10.709 -4.196 9.761 1.00 55.69 106 SER A C 1
ATOM 885 O O . SER A 1 106 ? -11.034 -3.242 9.056 1.00 55.69 106 SER A O 1
ATOM 887 N N . ARG A 1 107 ? -9.558 -4.219 10.437 1.00 61.59 107 ARG A N 1
ATOM 888 C CA . ARG A 1 107 ? -8.526 -3.192 10.274 1.00 61.59 107 ARG A CA 1
ATOM 889 C C . ARG A 1 107 ? -8.223 -3.014 8.778 1.00 61.59 107 ARG A C 1
ATOM 891 O O . ARG A 1 107 ? -8.126 -4.031 8.083 1.00 61.59 107 ARG A O 1
ATOM 898 N N . PRO A 1 108 ? -8.025 -1.777 8.284 1.00 68.56 108 PRO A N 1
ATOM 899 C CA . PRO A 1 108 ? -7.569 -1.583 6.919 1.00 68.56 108 PRO A CA 1
ATOM 900 C C . PRO A 1 108 ? -6.283 -2.396 6.690 1.00 68.56 108 PRO A C 1
ATOM 902 O O . PRO A 1 108 ? -5.369 -2.343 7.522 1.00 68.56 108 PRO A O 1
ATOM 905 N N . PRO A 1 109 ? -6.214 -3.177 5.599 1.00 80.25 109 PRO A N 1
ATOM 906 C CA . PRO A 1 109 ? -5.116 -4.113 5.356 1.00 80.25 109 PRO A CA 1
ATOM 907 C C . PRO A 1 109 ? -3.790 -3.405 5.050 1.00 80.25 109 PRO A C 1
ATOM 9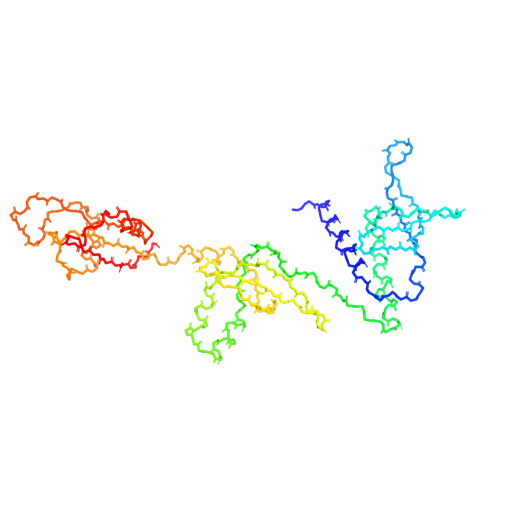09 O O . PRO A 1 109 ? -2.730 -4.014 5.170 1.00 80.25 109 PRO A O 1
ATOM 912 N N . PHE A 1 110 ? -3.849 -2.118 4.703 1.00 86.25 110 PHE A N 1
ATOM 913 C CA . PHE A 1 110 ? -2.709 -1.280 4.349 1.00 86.25 110 PHE A CA 1
ATOM 914 C C . PHE A 1 110 ? -2.803 0.085 5.047 1.00 86.25 110 PHE A C 1
ATOM 916 O O . PHE A 1 110 ? -3.769 0.390 5.753 1.00 86.25 110 PHE A O 1
ATOM 923 N N . ARG A 1 111 ? -1.789 0.925 4.852 1.00 85.06 111 ARG A N 1
ATOM 924 C CA . ARG A 1 111 ? -1.772 2.342 5.225 1.00 85.06 111 ARG A CA 1
ATOM 925 C C . ARG A 1 111 ? -1.605 3.205 3.978 1.00 85.06 111 ARG A C 1
ATOM 927 O O . ARG A 1 111 ? -1.088 2.759 2.958 1.00 85.06 111 ARG A O 1
ATOM 934 N N . GLY A 1 112 ? -2.032 4.464 4.062 1.00 84.12 112 GLY A N 1
ATOM 935 C CA . GLY A 1 112 ? -1.748 5.439 3.009 1.00 84.12 112 GLY A CA 1
ATOM 936 C C . GLY A 1 112 ? -0.238 5.603 2.822 1.00 84.12 112 GLY A C 1
ATOM 937 O O . GLY A 1 112 ? 0.485 5.771 3.803 1.00 84.12 112 GLY A O 1
ATOM 938 N N . GLY A 1 113 ? 0.222 5.540 1.573 1.00 83.62 113 GLY A N 1
ATOM 939 C CA . GLY A 1 113 ? 1.636 5.600 1.206 1.00 83.62 113 GLY A CA 1
ATOM 940 C C . GLY A 1 113 ? 2.355 4.250 1.150 1.00 83.62 113 GLY A C 1
ATOM 941 O O . GLY A 1 113 ? 3.469 4.214 0.628 1.00 83.62 113 GLY A O 1
ATOM 942 N N . ASP A 1 114 ? 1.742 3.157 1.621 1.00 87.94 114 ASP A N 1
ATOM 943 C CA . ASP A 1 114 ? 2.330 1.819 1.504 1.00 87.94 114 ASP A CA 1
ATOM 944 C C . ASP A 1 114 ? 2.509 1.430 0.030 1.00 87.94 114 ASP A C 1
ATOM 946 O O . ASP A 1 114 ? 1.674 1.750 -0.821 1.00 87.94 114 ASP A O 1
ATOM 950 N N . PHE A 1 115 ? 3.581 0.691 -0.259 1.00 91.44 115 PHE A N 1
ATOM 951 C CA . PHE A 1 115 ? 3.791 0.076 -1.564 1.00 91.44 115 PHE A CA 1
ATOM 952 C C . PHE A 1 115 ? 3.247 -1.352 -1.578 1.00 91.44 115 PHE A C 1
ATOM 954 O O . PHE A 1 115 ? 3.540 -2.165 -0.695 1.00 91.44 115 PHE A O 1
ATOM 961 N N . VAL A 1 116 ? 2.460 -1.662 -2.601 1.00 93.38 116 VAL A N 1
ATOM 962 C CA . VAL A 1 116 ? 1.773 -2.939 -2.785 1.00 93.38 116 VAL A CA 1
ATOM 963 C C . VAL A 1 116 ? 1.959 -3.457 -4.208 1.00 93.38 116 VAL A C 1
ATOM 965 O O . VAL A 1 116 ? 2.353 -2.730 -5.122 1.00 93.38 116 VAL A O 1
ATOM 968 N N . ARG A 1 117 ? 1.681 -4.746 -4.389 1.00 93.50 117 ARG A N 1
ATOM 969 C CA . ARG A 1 117 ? 1.655 -5.432 -5.684 1.00 93.50 117 ARG A CA 1
ATOM 970 C C . ARG A 1 117 ? 0.437 -6.326 -5.774 1.00 93.50 117 ARG A C 1
ATOM 972 O O . ARG A 1 117 ? -0.154 -6.679 -4.754 1.00 93.50 117 ARG A O 1
ATOM 979 N N . LEU A 1 118 ? 0.113 -6.745 -6.989 1.00 92.81 118 LEU A N 1
ATOM 980 C CA . LEU A 1 118 ? -0.891 -7.775 -7.201 1.00 92.81 118 LEU A CA 1
ATOM 981 C C . LEU A 1 118 ? -0.417 -9.131 -6.653 1.00 92.81 118 LEU A C 1
ATOM 983 O O . LEU A 1 118 ? 0.772 -9.465 -6.709 1.00 92.81 118 LEU A O 1
ATOM 987 N N . THR A 1 119 ? -1.350 -9.910 -6.110 1.00 93.44 119 THR A N 1
ATOM 988 C CA . THR A 1 119 ? -1.107 -11.299 -5.700 1.00 93.44 119 THR A CA 1
ATOM 989 C C . THR A 1 119 ? -0.901 -12.196 -6.920 1.00 93.44 119 THR A C 1
ATOM 991 O O . THR A 1 119 ? -1.369 -11.892 -8.019 1.00 93.44 119 THR A O 1
ATOM 994 N N . ASP A 1 120 ? -0.215 -13.330 -6.748 1.00 91.81 120 ASP A N 1
ATOM 995 C CA . ASP A 1 120 ? -0.025 -14.284 -7.850 1.00 91.81 120 ASP A CA 1
ATOM 996 C C . ASP A 1 120 ? -1.362 -14.824 -8.382 1.00 91.81 120 ASP A C 1
ATOM 998 O O . ASP A 1 120 ? -1.500 -15.024 -9.589 1.00 91.81 120 ASP A O 1
ATOM 1002 N N . ASP A 1 121 ? -2.366 -14.971 -7.512 1.00 92.81 121 ASP A N 1
ATOM 1003 C CA . ASP A 1 121 ? -3.725 -15.361 -7.897 1.00 92.81 121 ASP A CA 1
ATOM 1004 C C . ASP A 1 121 ? -4.390 -14.297 -8.785 1.00 92.81 121 ASP A C 1
ATOM 1006 O O . ASP A 1 121 ? -4.956 -14.630 -9.828 1.00 92.81 121 ASP A O 1
ATOM 1010 N N . ALA A 1 122 ? -4.253 -13.010 -8.435 1.00 91.12 122 ALA A N 1
ATOM 1011 C CA . ALA A 1 122 ? -4.745 -11.902 -9.255 1.00 91.12 122 ALA A CA 1
ATOM 1012 C C . ALA A 1 122 ? -4.080 -11.893 -10.642 1.00 91.12 122 ALA A C 1
ATOM 1014 O O . ALA A 1 122 ? -4.743 -11.730 -11.667 1.00 91.12 122 ALA A O 1
ATOM 1015 N N . ILE A 1 123 ? -2.762 -12.115 -10.691 1.00 92.75 123 ILE A N 1
ATOM 1016 C CA . ILE A 1 123 ? -2.005 -12.195 -11.946 1.00 92.75 123 ILE A CA 1
ATOM 1017 C C . ILE A 1 123 ? -2.426 -13.408 -12.779 1.00 92.75 123 ILE A C 1
ATOM 1019 O O . ILE A 1 123 ? -2.574 -13.290 -13.997 1.00 92.75 123 ILE A O 1
ATOM 1023 N N . ALA A 1 124 ? -2.652 -14.564 -12.153 1.00 91.88 124 ALA A N 1
ATOM 1024 C CA . ALA A 1 124 ? -3.141 -15.755 -12.839 1.00 91.88 124 ALA A CA 1
ATOM 1025 C C . ALA A 1 124 ? -4.532 -15.524 -13.449 1.00 91.88 124 ALA A C 1
ATOM 1027 O O . ALA A 1 124 ? -4.794 -15.951 -14.577 1.00 91.88 124 ALA A O 1
ATOM 1028 N N . GLU A 1 125 ? -5.407 -14.806 -12.745 1.00 91.38 125 GLU A N 1
ATOM 1029 C CA . GLU A 1 125 ? -6.722 -14.434 -13.257 1.00 91.38 125 GLU A CA 1
ATOM 1030 C C . GLU A 1 125 ? -6.628 -13.459 -14.438 1.00 91.38 125 GLU A C 1
ATOM 1032 O O . GLU A 1 125 ? -7.252 -13.696 -15.476 1.00 91.38 125 GLU A O 1
ATOM 1037 N N . ILE A 1 126 ? -5.787 -12.425 -14.336 1.00 88.50 126 ILE A N 1
ATOM 1038 C CA . ILE A 1 126 ? -5.524 -11.498 -15.445 1.00 88.50 126 ILE A CA 1
ATOM 1039 C C . ILE A 1 126 ? -4.993 -12.262 -16.656 1.00 88.50 126 ILE A C 1
ATOM 1041 O O . ILE A 1 126 ? -5.487 -12.063 -17.763 1.00 88.50 126 ILE A O 1
ATOM 1045 N N . ARG A 1 127 ? -4.045 -13.183 -16.457 1.00 92.81 127 ARG A N 1
ATOM 1046 C CA . ARG A 1 127 ? -3.500 -14.012 -17.537 1.00 92.81 127 ARG A CA 1
ATOM 1047 C C . ARG A 1 127 ? -4.586 -14.842 -18.211 1.00 92.81 127 ARG A C 1
ATOM 1049 O O . ARG A 1 127 ? -4.642 -14.912 -19.435 1.00 92.81 127 ARG A O 1
ATOM 1056 N N . ARG A 1 128 ? -5.484 -15.439 -17.426 1.00 94.25 128 ARG A N 1
ATOM 1057 C CA . ARG A 1 128 ? -6.599 -16.244 -17.939 1.00 94.25 128 ARG A CA 1
ATOM 1058 C C . ARG A 1 128 ? -7.579 -15.422 -18.782 1.00 94.25 128 ARG A C 1
ATOM 1060 O O . ARG A 1 128 ? -8.138 -15.956 -19.736 1.00 94.25 128 ARG A O 1
ATOM 1067 N N . ILE A 1 129 ? -7.830 -14.166 -18.410 1.00 91.81 129 ILE A N 1
ATOM 1068 C CA . ILE A 1 129 ? -8.849 -13.317 -19.049 1.00 91.81 129 ILE A CA 1
ATOM 1069 C C . ILE A 1 129 ? -8.265 -12.505 -20.215 1.00 91.81 129 ILE A C 1
ATOM 1071 O O . ILE A 1 129 ? -8.912 -12.374 -21.252 1.00 91.81 129 ILE A O 1
ATOM 1075 N N . PHE A 1 130 ? -7.053 -11.974 -20.056 1.00 86.56 130 PHE A N 1
ATOM 1076 C CA . PHE A 1 130 ? -6.451 -10.974 -20.944 1.00 86.56 130 PHE A CA 1
ATOM 1077 C C . PHE A 1 130 ? -5.156 -11.446 -21.628 1.00 86.56 130 PHE A C 1
ATOM 1079 O O . PHE A 1 130 ? -4.640 -10.744 -22.497 1.00 86.56 130 PHE A O 1
ATOM 1086 N N . GLY A 1 131 ? -4.642 -12.630 -21.283 1.00 85.88 131 GLY A N 1
ATOM 1087 C CA . GLY A 1 131 ? -3.423 -13.204 -21.856 1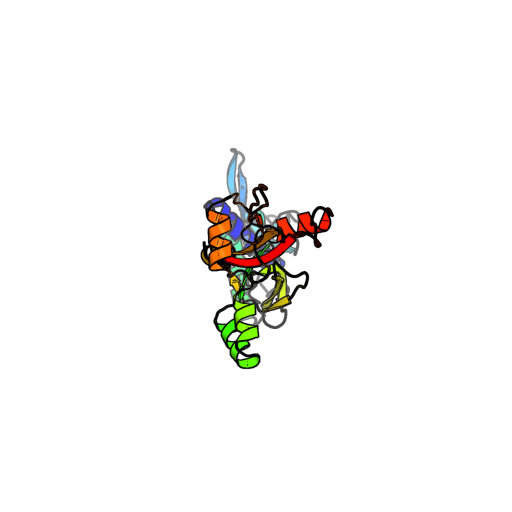.00 85.88 131 GLY A CA 1
ATOM 1088 C C . GLY A 1 131 ? -2.138 -12.806 -21.127 1.00 85.88 131 GLY A C 1
ATOM 1089 O O . GLY A 1 131 ? -2.156 -12.098 -20.120 1.00 85.88 131 GLY A O 1
ATOM 1090 N N . ASP A 1 132 ? -1.004 -13.287 -21.640 1.00 84.19 132 ASP A N 1
ATOM 1091 C CA . ASP A 1 132 ? 0.294 -13.181 -20.962 1.00 84.19 132 ASP A CA 1
ATOM 1092 C C . ASP A 1 132 ? 0.822 -11.748 -20.885 1.00 84.19 132 ASP A C 1
ATOM 1094 O O . ASP A 1 132 ? 1.220 -11.302 -19.814 1.00 84.19 132 ASP A O 1
ATOM 1098 N N . ILE A 1 133 ? 0.753 -10.994 -21.987 1.00 79.94 133 ILE A N 1
ATOM 1099 C CA . ILE A 1 133 ? 1.341 -9.647 -22.071 1.00 79.94 133 ILE A CA 1
ATOM 1100 C C . ILE A 1 133 ? 0.762 -8.699 -20.997 1.00 79.94 133 ILE A C 1
ATOM 1102 O O . ILE A 1 133 ? 1.545 -8.104 -20.251 1.00 79.94 133 ILE A O 1
ATOM 1106 N N . PRO A 1 134 ? -0.573 -8.561 -20.831 1.00 82.00 134 PRO A N 1
ATOM 1107 C CA . PRO A 1 134 ? -1.133 -7.703 -19.784 1.00 82.00 134 PRO A CA 1
ATOM 1108 C C . PRO A 1 134 ? -0.850 -8.198 -18.363 1.00 82.00 134 PRO A C 1
ATOM 1110 O O . PRO A 1 134 ? -0.786 -7.377 -17.444 1.00 82.00 134 PRO A O 1
ATOM 1113 N N . ALA A 1 135 ? -0.716 -9.514 -18.179 1.00 82.44 135 ALA A N 1
ATOM 1114 C CA . ALA A 1 135 ? -0.440 -10.128 -16.886 1.00 82.44 135 ALA A CA 1
ATOM 1115 C C . ALA A 1 135 ? 1.011 -9.904 -16.455 1.00 82.44 135 ALA A C 1
ATOM 1117 O O . ALA A 1 135 ? 1.247 -9.508 -15.318 1.00 82.44 135 ALA A O 1
ATOM 1118 N N . ASP A 1 136 ? 1.969 -10.090 -17.362 1.00 80.88 136 ASP A N 1
ATOM 1119 C CA . ASP A 1 136 ? 3.392 -9.875 -17.094 1.00 80.88 136 ASP A CA 1
ATOM 1120 C C . ASP A 1 136 ? 3.688 -8.399 -16.830 1.00 80.88 136 ASP A C 1
ATOM 1122 O O . ASP A 1 136 ? 4.411 -8.068 -15.889 1.00 80.88 136 ASP A O 1
ATOM 1126 N N . TYR A 1 137 ? 3.055 -7.503 -17.593 1.00 80.75 137 TYR A N 1
ATOM 1127 C CA . TYR A 1 137 ? 3.116 -6.067 -17.337 1.00 80.75 137 TYR A CA 1
ATOM 1128 C C . TYR A 1 137 ? 2.618 -5.727 -15.920 1.00 80.75 137 TYR A C 1
ATOM 1130 O O . TYR A 1 137 ? 3.359 -5.149 -15.125 1.00 80.75 137 TYR A O 1
ATOM 1138 N N . ARG A 1 138 ? 1.409 -6.179 -15.552 1.00 85.31 138 ARG A N 1
ATOM 1139 C CA . ARG A 1 138 ? 0.797 -5.906 -14.235 1.00 85.31 138 ARG A CA 1
ATOM 1140 C C . ARG A 1 138 ? 1.502 -6.588 -13.067 1.00 85.31 138 ARG A C 1
ATOM 1142 O O . ARG A 1 138 ? 1.505 -6.059 -11.960 1.00 85.31 138 ARG A O 1
ATOM 1149 N N . ARG A 1 139 ? 2.138 -7.737 -13.298 1.00 85.19 139 ARG A N 1
ATOM 1150 C CA . ARG A 1 139 ? 2.959 -8.424 -12.292 1.00 85.19 139 ARG A CA 1
ATOM 1151 C C . ARG A 1 139 ? 4.141 -7.573 -11.859 1.00 85.19 139 ARG A C 1
ATOM 1153 O O . ARG A 1 139 ? 4.564 -7.655 -10.705 1.00 85.19 139 ARG A O 1
ATOM 1160 N N . ASN A 1 140 ? 4.661 -6.767 -12.782 1.00 80.38 140 ASN A N 1
ATOM 1161 C CA . ASN A 1 140 ? 5.862 -5.970 -12.597 1.00 80.38 140 ASN A CA 1
ATOM 1162 C C . ASN A 1 140 ? 5.604 -4.567 -12.019 1.00 80.38 140 ASN A C 1
ATOM 1164 O O . ASN A 1 140 ? 6.568 -3.916 -11.612 1.00 80.38 140 ASN A O 1
ATOM 1168 N N . MET A 1 141 ? 4.340 -4.155 -11.901 1.00 86.06 141 MET A N 1
ATOM 1169 C CA . MET A 1 141 ? 3.933 -2.870 -11.329 1.00 86.06 141 MET A CA 1
ATOM 1170 C C . MET A 1 141 ? 4.239 -2.780 -9.831 1.00 86.06 141 MET A C 1
ATOM 1172 O O . MET A 1 141 ? 4.070 -3.750 -9.083 1.00 86.06 141 MET A O 1
ATOM 1176 N N . LEU A 1 142 ? 4.668 -1.595 -9.396 1.00 89.50 142 LEU A N 1
ATOM 1177 C CA . LEU A 1 142 ? 4.718 -1.220 -7.987 1.00 89.50 142 LEU A CA 1
ATOM 1178 C C . LEU A 1 142 ? 3.693 -0.115 -7.768 1.00 89.50 142 LEU A C 1
ATOM 1180 O O . LEU A 1 142 ? 3.750 0.926 -8.415 1.00 89.50 142 LEU A O 1
ATOM 1184 N N . LEU A 1 143 ? 2.756 -0.357 -6.859 1.00 92.25 143 LEU A N 1
ATOM 1185 C CA . LEU A 1 143 ? 1.590 0.492 -6.683 1.00 92.25 143 LEU A CA 1
ATOM 1186 C C . LEU A 1 143 ? 1.649 1.158 -5.306 1.00 92.25 143 LEU A C 1
ATOM 1188 O O . LEU A 1 143 ? 1.878 0.483 -4.304 1.00 92.25 143 LEU A O 1
ATOM 1192 N N . GLN A 1 144 ? 1.435 2.467 -5.232 1.00 92.12 144 GLN A N 1
ATOM 1193 C CA . GLN A 1 144 ? 1.338 3.209 -3.979 1.00 92.12 144 GLN A CA 1
ATOM 1194 C C . GLN A 1 144 ? -0.124 3.362 -3.555 1.00 92.12 144 GLN A C 1
ATOM 1196 O O . GLN A 1 144 ? -0.957 3.848 -4.321 1.00 92.12 144 GLN A O 1
ATOM 1201 N N . VAL A 1 145 ? -0.437 3.016 -2.308 1.00 92.06 145 VAL A N 1
ATOM 1202 C CA . VAL A 1 145 ? -1.777 3.191 -1.733 1.00 92.06 145 VAL A CA 1
ATOM 1203 C C . VAL A 1 145 ? -2.082 4.678 -1.534 1.00 92.06 145 VAL A C 1
ATOM 1205 O O . VAL A 1 145 ? -1.372 5.375 -0.807 1.00 92.06 145 VAL A O 1
ATOM 1208 N N . LYS A 1 146 ? -3.172 5.162 -2.137 1.00 91.94 146 LYS A N 1
ATOM 1209 C CA . LYS A 1 146 ? -3.657 6.546 -2.004 1.00 91.94 146 LYS A CA 1
ATOM 1210 C C . LYS A 1 146 ? -4.789 6.681 -1.007 1.00 91.94 146 LYS A C 1
ATOM 1212 O O . LYS A 1 146 ? -4.773 7.589 -0.181 1.00 91.94 146 LYS A O 1
ATOM 1217 N N . TYR A 1 147 ? -5.761 5.781 -1.070 1.00 86.38 147 TYR A N 1
ATOM 1218 C CA . TYR A 1 147 ? -6.886 5.765 -0.144 1.00 86.38 147 TYR A CA 1
ATOM 1219 C C . TYR A 1 147 ? -7.432 4.351 0.024 1.00 86.38 147 TYR A C 1
ATOM 1221 O O . TYR A 1 147 ? -7.144 3.443 -0.754 1.00 86.38 147 TYR A O 1
ATOM 1229 N N . MET A 1 148 ? -8.239 4.171 1.065 1.00 89.62 148 MET A N 1
ATOM 1230 C CA . MET A 1 148 ? -8.894 2.909 1.378 1.00 89.62 148 MET A CA 1
ATOM 1231 C C . MET A 1 148 ? -10.335 3.200 1.754 1.00 89.62 148 MET A C 1
ATOM 1233 O O . MET A 1 148 ? -10.608 4.104 2.545 1.00 89.62 148 MET A O 1
ATOM 1237 N N . ARG A 1 149 ? -11.256 2.433 1.184 1.00 85.94 149 ARG A N 1
ATOM 1238 C CA . ARG A 1 149 ? -12.685 2.557 1.429 1.00 85.94 149 ARG A CA 1
ATOM 1239 C C . ARG A 1 149 ? -13.243 1.193 1.781 1.00 85.94 149 ARG A C 1
ATOM 1241 O O . ARG A 1 149 ? -13.103 0.244 1.017 1.00 85.94 149 ARG A O 1
ATOM 1248 N N . GLN A 1 150 ? -13.929 1.110 2.910 1.00 82.50 150 GLN A N 1
ATOM 1249 C CA . GLN A 1 150 ? -14.658 -0.096 3.258 1.00 82.50 150 GLN A CA 1
ATOM 1250 C C . GLN A 1 150 ? -16.006 -0.126 2.531 1.00 82.50 150 GLN A C 1
ATOM 1252 O O . GLN A 1 150 ? -16.727 0.875 2.453 1.00 82.50 150 GLN A O 1
ATOM 1257 N N . ASN A 1 151 ? -16.349 -1.283 1.985 1.00 74.25 151 ASN A N 1
ATOM 1258 C CA . ASN A 1 151 ? -17.643 -1.545 1.392 1.00 74.25 151 ASN A CA 1
ATOM 1259 C C . ASN A 1 151 ? -18.662 -1.843 2.503 1.00 74.25 151 ASN A C 1
ATOM 1261 O O . ASN A 1 151 ? -18.494 -2.755 3.312 1.00 74.25 151 ASN A O 1
ATOM 1265 N N . SER A 1 152 ? -19.741 -1.060 2.547 1.00 61.50 152 SER A N 1
ATOM 1266 C CA . SER A 1 152 ? -20.749 -1.120 3.610 1.00 61.50 152 SER A CA 1
ATOM 1267 C C . SER A 1 152 ? -21.605 -2.394 3.594 1.00 61.50 152 SER A C 1
ATOM 1269 O O . SER A 1 152 ? -22.237 -2.708 4.610 1.00 61.50 152 SER A O 1
ATOM 1271 N N . ALA A 1 153 ? -21.635 -3.117 2.467 1.00 68.25 153 ALA A N 1
ATOM 1272 C CA . ALA A 1 153 ? -22.467 -4.303 2.273 1.00 68.25 153 ALA A CA 1
ATOM 1273 C C . ALA A 1 153 ? -21.786 -5.609 2.711 1.00 68.25 153 ALA A C 1
ATOM 1275 O O . ALA A 1 153 ? -22.459 -6.491 3.235 1.00 68.25 153 ALA A O 1
ATOM 1276 N N . ASN A 1 154 ? -20.474 -5.743 2.503 1.00 69.12 154 ASN A N 1
ATOM 1277 C CA . ASN A 1 154 ? -19.728 -6.990 2.729 1.00 69.12 154 ASN A CA 1
ATOM 1278 C C . ASN A 1 154 ? -18.467 -6.806 3.598 1.00 69.12 154 ASN A C 1
ATOM 1280 O O . ASN A 1 154 ? -17.709 -7.759 3.765 1.00 69.12 154 ASN A O 1
ATOM 1284 N N . SER A 1 155 ? -18.223 -5.597 4.114 1.00 67.38 155 SER A N 1
ATOM 1285 C CA . SER A 1 155 ? -17.041 -5.241 4.909 1.00 67.38 155 SER A CA 1
ATOM 1286 C C . SER A 1 155 ? -15.693 -5.464 4.201 1.00 67.38 155 SER A C 1
ATOM 1288 O O . SER A 1 155 ? -14.654 -5.431 4.867 1.00 67.38 155 SER A O 1
ATOM 1290 N N . SER A 1 156 ? -15.679 -5.666 2.872 1.00 79.12 156 SER A N 1
ATOM 1291 C CA . SER A 1 156 ? -14.442 -5.757 2.088 1.00 79.12 156 SER A CA 1
ATOM 1292 C C . SER A 1 156 ? -13.797 -4.383 1.942 1.00 79.12 156 SER A C 1
ATOM 1294 O O . SER A 1 156 ? -14.468 -3.349 1.985 1.00 79.12 156 SER A O 1
ATOM 1296 N N . TRP A 1 157 ? -12.477 -4.359 1.787 1.00 85.94 157 TRP A N 1
ATOM 1297 C CA . TRP A 1 157 ? -11.735 -3.123 1.579 1.00 85.94 157 TRP A CA 1
ATOM 1298 C C . TRP A 1 157 ? -11.444 -2.933 0.094 1.00 85.94 157 TRP A C 1
ATOM 1300 O O . TRP A 1 157 ? -10.791 -3.774 -0.518 1.00 85.94 157 TRP A O 1
ATOM 1310 N N . HIS A 1 158 ? -11.889 -1.809 -0.462 1.00 90.62 158 HIS A N 1
ATOM 1311 C CA . HIS A 1 158 ? -11.450 -1.316 -1.761 1.00 90.62 158 HIS A CA 1
ATOM 1312 C C . HIS A 1 158 ? -10.283 -0.354 -1.561 1.00 90.62 158 HIS A C 1
ATOM 1314 O O . HIS A 1 158 ? -10.352 0.581 -0.757 1.00 90.62 158 HIS A O 1
ATOM 1320 N N . ILE A 1 159 ? -9.196 -0.609 -2.272 1.00 93.69 159 ILE A N 1
ATOM 1321 C CA . ILE A 1 159 ? -7.935 0.106 -2.143 1.00 93.69 159 ILE A CA 1
ATOM 1322 C C . ILE A 1 159 ? -7.704 0.876 -3.438 1.00 93.69 159 ILE A C 1
ATOM 1324 O O . ILE A 1 159 ? -7.604 0.272 -4.506 1.00 93.69 159 ILE A O 1
ATOM 1328 N N . GLY A 1 160 ? -7.621 2.201 -3.329 1.00 92.94 160 GLY A N 1
ATOM 1329 C CA . GLY A 1 160 ? -7.193 3.072 -4.415 1.00 92.94 160 GLY A CA 1
ATOM 1330 C C . GLY A 1 160 ? -5.672 3.113 -4.456 1.00 92.94 160 GLY A C 1
ATOM 1331 O O . GLY A 1 160 ? -5.041 3.558 -3.493 1.00 92.94 160 GLY A O 1
ATOM 1332 N N . VAL A 1 161 ? -5.085 2.645 -5.550 1.00 93.62 161 VAL A N 1
ATOM 1333 C CA . VAL A 1 161 ? -3.638 2.535 -5.746 1.00 93.62 161 VAL A CA 1
ATOM 1334 C C . VAL A 1 161 ? -3.207 3.244 -7.027 1.00 93.62 161 VAL A C 1
ATOM 1336 O O . VAL A 1 161 ? -3.944 3.256 -8.006 1.00 93.62 161 VAL A O 1
ATOM 1339 N N . GLN A 1 162 ? -2.018 3.837 -7.020 1.00 92.06 162 GLN A N 1
ATOM 1340 C CA . GLN A 1 162 ? -1.423 4.514 -8.175 1.00 92.06 162 GLN A CA 1
ATOM 1341 C C . GLN A 1 162 ? -0.126 3.801 -8.559 1.00 92.06 162 GLN A C 1
ATOM 1343 O O . GLN A 1 162 ? 0.686 3.534 -7.671 1.00 92.06 162 GLN A O 1
ATOM 1348 N N . ASP A 1 163 ? 0.088 3.501 -9.839 1.00 88.19 163 ASP A N 1
ATOM 1349 C CA . ASP A 1 163 ? 1.405 3.046 -10.298 1.00 88.19 163 ASP A CA 1
ATOM 1350 C C . ASP A 1 163 ? 2.437 4.167 -10.128 1.00 88.19 163 ASP A C 1
ATOM 1352 O O . ASP A 1 163 ? 2.145 5.337 -10.349 1.00 88.19 163 ASP A O 1
ATOM 1356 N N . ILE A 1 164 ? 3.654 3.831 -9.708 1.00 82.06 164 ILE A N 1
ATOM 1357 C CA . ILE A 1 164 ? 4.724 4.824 -9.530 1.00 82.06 164 ILE A CA 1
ATOM 1358 C C . ILE A 1 164 ? 5.168 5.507 -10.838 1.00 82.06 164 ILE A C 1
ATOM 1360 O O . ILE A 1 164 ? 5.871 6.514 -10.779 1.00 82.06 164 ILE A O 1
ATOM 1364 N N . HIS A 1 165 ? 4.798 4.960 -11.995 1.00 77.25 165 HIS A N 1
ATOM 1365 C CA . HIS A 1 165 ? 5.117 5.466 -13.327 1.00 77.25 165 HIS A CA 1
ATOM 1366 C C . HIS A 1 165 ? 3.909 6.087 -14.050 1.00 77.25 165 HIS A C 1
ATOM 1368 O O . HIS A 1 165 ? 4.081 6.588 -15.160 1.00 77.25 165 HIS A O 1
ATOM 1374 N N . GLU A 1 166 ? 2.707 6.055 -13.463 1.00 79.81 166 GLU A N 1
ATOM 1375 C CA . GLU A 1 166 ? 1.473 6.548 -14.093 1.00 79.81 166 GLU A CA 1
ATOM 1376 C C . GLU A 1 166 ? 0.697 7.498 -13.168 1.00 79.81 166 GLU A C 1
ATOM 1378 O O . GLU A 1 166 ? 0.772 7.416 -11.943 1.00 79.81 166 GLU A O 1
ATOM 1383 N N . ASP A 1 167 ? -0.102 8.393 -13.750 1.00 79.94 167 ASP A N 1
ATOM 1384 C CA . ASP A 1 167 ? -0.887 9.377 -12.989 1.00 79.94 167 ASP A CA 1
ATOM 1385 C C . ASP A 1 167 ? -2.280 8.874 -12.567 1.00 79.94 167 ASP A C 1
ATOM 1387 O O . ASP A 1 167 ? -2.941 9.479 -11.717 1.00 79.94 167 ASP A O 1
ATOM 1391 N N . ASP A 1 168 ? -2.724 7.743 -13.116 1.00 87.12 168 ASP A N 1
ATOM 1392 C CA . ASP A 1 168 ? -4.069 7.223 -12.898 1.00 87.12 168 ASP A CA 1
ATOM 1393 C C . ASP A 1 168 ? -4.176 6.395 -11.607 1.00 87.12 168 ASP A C 1
ATOM 1395 O O . ASP A 1 168 ? -3.333 5.553 -11.287 1.00 87.12 168 ASP A O 1
ATOM 1399 N N . VAL A 1 169 ? -5.267 6.608 -10.863 1.00 89.94 169 VAL A N 1
ATOM 1400 C CA . VAL A 1 169 ? -5.602 5.803 -9.682 1.00 89.94 169 VAL A CA 1
ATOM 1401 C C . VAL A 1 169 ? -6.544 4.674 -10.082 1.00 89.94 169 VAL A C 1
ATOM 1403 O O . VAL A 1 169 ? -7.621 4.907 -10.631 1.00 89.94 169 VAL A O 1
ATOM 1406 N N . LEU A 1 170 ? -6.153 3.449 -9.748 1.00 88.81 170 LEU A N 1
ATOM 1407 C CA . LEU A 1 170 ? -6.925 2.230 -9.955 1.00 88.81 170 LEU A CA 1
ATOM 1408 C C . LEU A 1 170 ? -7.477 1.714 -8.625 1.00 88.81 170 LEU A C 1
ATOM 1410 O O . LEU A 1 170 ? -6.854 1.871 -7.577 1.00 88.81 170 LEU A O 1
ATOM 1414 N N . GLU A 1 171 ? -8.637 1.064 -8.663 1.00 91.25 171 GLU A N 1
ATOM 1415 C CA . GLU A 1 171 ? -9.266 0.465 -7.483 1.00 91.25 171 GLU A CA 1
ATOM 1416 C C . GLU A 1 171 ? -9.215 -1.064 -7.547 1.00 91.25 171 GLU A C 1
ATOM 1418 O O . GLU A 1 171 ? -9.583 -1.668 -8.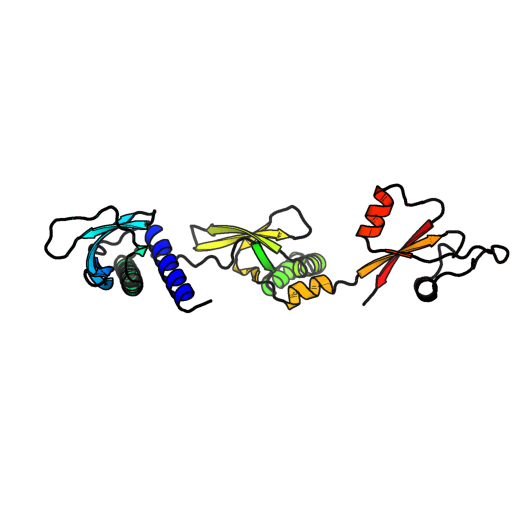556 1.00 91.25 171 GLU A O 1
ATOM 1423 N N . PHE A 1 172 ? -8.805 -1.694 -6.445 1.00 89.56 172 PHE A N 1
ATOM 1424 C CA . PHE A 1 172 ? -8.801 -3.151 -6.284 1.00 89.56 172 PHE A CA 1
ATOM 1425 C C . PHE A 1 172 ? -9.443 -3.557 -4.958 1.00 89.56 172 PHE A C 1
ATOM 1427 O O . PHE A 1 172 ? -9.321 -2.846 -3.961 1.00 89.56 172 PHE A O 1
ATOM 1434 N N . ASP A 1 173 ? -10.077 -4.732 -4.905 1.00 89.38 173 ASP A N 1
ATOM 1435 C CA . ASP A 1 173 ? -10.330 -5.383 -3.616 1.00 89.38 173 ASP A CA 1
ATOM 1436 C C . ASP A 1 173 ? -9.003 -5.742 -2.941 1.00 89.38 173 ASP A C 1
ATOM 1438 O O . ASP A 1 173 ? -8.049 -6.184 -3.587 1.00 89.38 173 ASP A O 1
ATOM 1442 N N . SER A 1 174 ? -8.959 -5.619 -1.617 1.00 88.88 174 SER A N 1
ATOM 1443 C CA . SER A 1 174 ? -7.758 -5.879 -0.821 1.00 88.88 174 SER A CA 1
ATOM 1444 C C . SER A 1 174 ? -7.152 -7.261 -1.042 1.00 88.88 174 SER A C 1
ATOM 1446 O O . SER A 1 174 ? -5.943 -7.416 -0.929 1.00 88.88 174 SER A O 1
ATOM 1448 N N . ASN A 1 175 ? -7.973 -8.259 -1.375 1.00 89.38 175 ASN A N 1
ATOM 1449 C CA . ASN A 1 175 ? -7.537 -9.644 -1.574 1.00 89.38 175 ASN A CA 1
ATOM 1450 C C . ASN A 1 175 ? -6.693 -9.830 -2.845 1.00 89.38 175 ASN A C 1
ATOM 1452 O O . ASN A 1 175 ? -5.973 -10.820 -2.967 1.00 89.38 175 ASN A O 1
ATOM 1456 N N . PHE A 1 176 ? -6.761 -8.884 -3.784 1.00 91.31 176 PHE A N 1
ATOM 1457 C CA . PHE A 1 176 ? -5.909 -8.882 -4.971 1.00 91.31 176 PHE A CA 1
ATOM 1458 C C . PHE A 1 176 ? -4.543 -8.248 -4.712 1.00 91.31 176 PHE A C 1
ATOM 1460 O O . PHE A 1 176 ? -3.691 -8.291 -5.595 1.00 91.31 176 PHE A O 1
ATOM 1467 N N . LEU A 1 177 ? -4.315 -7.670 -3.528 1.00 93.12 177 LEU A N 1
ATOM 1468 C CA . LEU A 1 177 ? -3.106 -6.927 -3.198 1.00 93.12 177 LEU A CA 1
ATOM 1469 C C . LEU A 1 177 ? -2.311 -7.602 -2.078 1.00 93.12 177 LEU A C 1
ATOM 1471 O O . LEU A 1 177 ? -2.858 -8.166 -1.133 1.00 93.12 177 LEU A O 1
ATOM 1475 N N . ARG A 1 178 ? -0.988 -7.487 -2.161 1.00 93.38 178 ARG A N 1
ATOM 1476 C CA . ARG A 1 178 ? -0.038 -7.844 -1.102 1.00 93.38 178 ARG A CA 1
ATOM 1477 C C . ARG A 1 178 ? 0.951 -6.707 -0.887 1.00 93.38 178 ARG A C 1
ATOM 1479 O O . ARG A 1 178 ? 1.261 -5.975 -1.826 1.00 93.38 178 ARG A O 1
ATOM 1486 N N . SER A 1 179 ? 1.499 -6.591 0.320 1.00 91.94 179 SER A N 1
ATOM 1487 C CA . SER A 1 179 ? 2.609 -5.668 0.578 1.00 91.94 179 SER A CA 1
ATOM 1488 C C . SER A 1 179 ? 3.799 -5.984 -0.329 1.00 91.94 179 SER A C 1
ATOM 1490 O O . SER A 1 179 ? 4.107 -7.155 -0.583 1.00 91.94 179 SER A O 1
ATOM 1492 N N . ALA A 1 180 ? 4.463 -4.936 -0.812 1.00 89.50 180 ALA A N 1
ATOM 1493 C CA . ALA A 1 180 ? 5.728 -5.075 -1.512 1.00 89.50 180 ALA A CA 1
ATOM 1494 C C . ALA A 1 180 ? 6.819 -5.523 -0.529 1.00 89.50 180 ALA A C 1
ATOM 1496 O O . ALA A 1 180 ? 6.916 -5.017 0.592 1.00 89.50 180 ALA A O 1
ATOM 1497 N N . THR A 1 181 ? 7.630 -6.491 -0.941 1.00 86.38 181 THR A N 1
ATOM 1498 C CA . THR A 1 181 ? 8.787 -6.965 -0.181 1.00 86.38 181 THR A CA 1
ATOM 1499 C C . THR A 1 181 ? 10.031 -6.150 -0.527 1.00 86.38 181 THR A C 1
ATOM 1501 O O . THR A 1 181 ? 10.056 -5.383 -1.490 1.00 86.38 181 THR A O 1
ATOM 1504 N N . VAL A 1 182 ? 11.101 -6.336 0.249 1.00 80.50 182 VAL A N 1
ATOM 1505 C CA . VAL A 1 182 ? 12.410 -5.750 -0.075 1.00 80.50 182 VAL A CA 1
ATOM 1506 C C . VAL A 1 182 ? 12.891 -6.236 -1.444 1.00 80.50 182 VAL A C 1
ATOM 1508 O O . VAL A 1 182 ? 13.336 -5.421 -2.244 1.00 80.50 182 VAL A O 1
ATOM 1511 N N . ASP A 1 183 ? 12.713 -7.524 -1.752 1.00 77.50 183 ASP A N 1
ATOM 1512 C CA . ASP A 1 183 ? 13.086 -8.098 -3.048 1.00 77.50 183 ASP A CA 1
ATOM 1513 C C . ASP A 1 183 ? 12.286 -7.484 -4.201 1.00 77.50 183 ASP A C 1
ATOM 1515 O O . ASP A 1 183 ? 12.847 -7.214 -5.260 1.00 77.50 183 ASP A O 1
ATOM 1519 N N . ASP A 1 184 ? 10.995 -7.196 -3.996 1.00 81.00 184 ASP A N 1
ATOM 1520 C CA . ASP A 1 184 ? 10.183 -6.508 -5.001 1.00 81.00 184 ASP A CA 1
ATOM 1521 C C . ASP A 1 184 ? 10.734 -5.105 -5.299 1.00 81.00 184 ASP A C 1
ATOM 1523 O O . ASP A 1 184 ? 10.789 -4.692 -6.457 1.00 81.00 184 ASP A O 1
ATOM 1527 N N . ILE A 1 185 ? 11.163 -4.374 -4.268 1.00 76.94 185 ILE A N 1
ATOM 1528 C CA . ILE A 1 185 ? 11.741 -3.032 -4.413 1.00 76.94 185 ILE A CA 1
ATOM 1529 C C . ILE A 1 185 ? 13.122 -3.121 -5.078 1.00 76.94 185 ILE A C 1
ATOM 1531 O O . ILE A 1 185 ? 13.424 -2.356 -5.992 1.00 76.94 185 ILE A O 1
ATOM 1535 N N . SER A 1 186 ? 13.946 -4.095 -4.692 1.00 69.25 186 SER A N 1
ATOM 1536 C CA . SER A 1 186 ? 15.245 -4.355 -5.321 1.00 69.25 186 SER A CA 1
ATOM 1537 C C . SER A 1 186 ? 15.114 -4.813 -6.777 1.00 69.25 186 SER A C 1
ATOM 1539 O O . SER A 1 186 ? 15.945 -4.454 -7.608 1.00 69.25 186 SER A O 1
ATOM 1541 N N . SER A 1 187 ? 14.046 -5.531 -7.132 1.00 64.75 187 SER A N 1
ATOM 1542 C CA . SER A 1 187 ? 13.776 -5.945 -8.515 1.00 64.75 187 SER A CA 1
ATOM 1543 C C . SER A 1 187 ? 13.471 -4.769 -9.452 1.00 64.75 187 SER A C 1
ATOM 1545 O O . SER A 1 187 ? 13.690 -4.877 -10.655 1.00 64.75 187 SER A O 1
ATOM 1547 N N . LEU A 1 188 ? 13.045 -3.618 -8.914 1.00 62.94 188 LEU A N 1
ATOM 1548 C CA . LEU A 1 188 ? 12.910 -2.377 -9.687 1.00 62.94 188 LEU A CA 1
ATOM 1549 C C . LEU A 1 188 ? 14.271 -1.748 -9.999 1.00 62.94 188 LEU A C 1
ATOM 1551 O O . LEU A 1 188 ? 14.439 -1.172 -11.069 1.00 62.94 188 LEU A O 1
ATOM 1555 N N . SER A 1 189 ? 15.243 -1.893 -9.091 1.00 55.47 189 SER A N 1
ATOM 1556 C CA . SER A 1 189 ? 16.638 -1.474 -9.294 1.00 55.47 189 SER A CA 1
ATOM 1557 C C . SER A 1 189 ? 17.377 -2.381 -10.284 1.00 55.47 189 SER A C 1
ATOM 1559 O O . SER A 1 189 ? 18.256 -1.903 -10.997 1.00 55.47 189 SER A O 1
ATOM 1561 N N . ASN A 1 190 ? 17.015 -3.668 -10.331 1.00 50.59 190 ASN A N 1
ATOM 1562 C CA . ASN A 1 190 ? 17.636 -4.686 -11.186 1.00 50.59 190 ASN A CA 1
ATOM 1563 C C . ASN A 1 190 ? 17.001 -4.795 -12.580 1.00 50.59 190 ASN A C 1
ATOM 1565 O O . ASN A 1 190 ? 17.250 -5.770 -13.291 1.00 50.59 190 ASN A O 1
ATOM 1569 N N . LYS A 1 191 ? 16.173 -3.829 -12.993 1.00 53.62 191 LYS A N 1
ATOM 1570 C CA . LYS A 1 191 ? 15.748 -3.768 -14.391 1.00 53.62 191 LYS A CA 1
ATOM 1571 C C . LYS A 1 191 ? 16.974 -3.457 -15.236 1.00 53.62 191 LYS A C 1
ATOM 1573 O O . LYS A 1 191 ? 17.620 -2.434 -15.026 1.00 53.62 191 LYS A O 1
ATOM 1578 N N . GLU A 1 192 ? 17.268 -4.374 -16.152 1.00 54.94 192 GLU A N 1
ATOM 1579 C CA . GLU A 1 192 ? 18.187 -4.219 -17.274 1.00 54.94 192 GLU A CA 1
ATOM 1580 C C . GLU A 1 192 ? 18.219 -2.752 -17.711 1.00 54.94 192 GLU A C 1
ATOM 1582 O O . GLU A 1 192 ? 17.216 -2.201 -18.178 1.00 54.94 192 GLU A O 1
ATOM 1587 N N . ARG A 1 193 ? 19.343 -2.083 -17.452 1.00 68.12 193 ARG A N 1
ATOM 1588 C CA . ARG A 1 193 ? 19.439 -0.646 -17.667 1.00 68.12 193 ARG A CA 1
ATOM 1589 C C . ARG A 1 193 ? 19.729 -0.433 -19.137 1.00 68.12 193 ARG A C 1
ATOM 1591 O O . ARG A 1 193 ? 20.783 -0.816 -19.645 1.00 68.12 193 ARG A O 1
ATOM 1598 N N . PHE A 1 194 ? 18.762 0.150 -19.832 1.00 82.44 194 PHE A N 1
ATOM 1599 C CA . PHE A 1 194 ? 19.029 0.717 -21.140 1.00 82.44 194 PHE A CA 1
ATOM 1600 C C . PHE A 1 194 ? 19.886 1.957 -20.941 1.00 82.44 194 PHE A C 1
ATOM 1602 O O . PHE A 1 194 ? 19.503 2.884 -20.227 1.00 82.44 194 PHE A O 1
ATOM 1609 N N . TYR A 1 195 ? 21.042 1.951 -21.585 1.00 89.38 195 TYR A N 1
ATOM 1610 C CA . TYR A 1 195 ? 21.893 3.119 -21.697 1.00 89.38 195 TYR A CA 1
ATOM 1611 C C . TYR A 1 195 ? 21.852 3.623 -23.134 1.00 89.38 195 TYR A C 1
ATOM 1613 O O . TYR A 1 195 ? 21.801 2.835 -24.084 1.00 89.38 195 TYR A O 1
ATOM 1621 N N . ALA A 1 196 ? 21.868 4.939 -23.284 1.00 92.62 196 ALA A N 1
ATOM 1622 C CA . ALA A 1 196 ? 22.094 5.589 -24.556 1.00 92.62 196 ALA A CA 1
ATOM 1623 C C . ALA A 1 196 ? 23.598 5.686 -24.801 1.00 92.62 196 ALA A C 1
ATOM 1625 O O . ALA A 1 196 ? 24.327 6.282 -24.011 1.00 92.62 196 ALA A O 1
ATOM 1626 N N . PHE A 1 197 ? 24.048 5.103 -25.902 1.00 94.50 197 PHE A N 1
ATOM 1627 C CA . PHE A 1 197 ? 25.395 5.276 -26.410 1.00 94.50 197 PHE A CA 1
ATOM 1628 C C . PHE A 1 197 ? 25.368 6.342 -27.491 1.00 94.50 197 PHE A C 1
ATOM 1630 O O . PHE A 1 197 ? 24.649 6.182 -28.480 1.00 94.50 197 PHE A O 1
ATOM 1637 N N . VAL A 1 198 ? 26.121 7.418 -27.280 1.00 94.06 198 VAL A N 1
ATOM 1638 C CA . VAL A 1 198 ? 26.228 8.549 -28.204 1.00 94.06 198 VAL A CA 1
ATOM 1639 C C . VAL A 1 198 ? 27.636 8.571 -28.777 1.00 94.06 198 VAL A C 1
ATOM 1641 O O . VAL A 1 198 ? 28.603 8.464 -28.026 1.00 94.06 198 VAL A O 1
ATOM 1644 N N . TRP A 1 199 ? 27.764 8.664 -30.098 1.00 95.06 199 TRP A N 1
ATOM 1645 C CA . TRP A 1 199 ? 29.070 8.746 -30.750 1.00 95.06 199 TRP A CA 1
ATOM 1646 C C . TRP A 1 199 ? 29.013 9.589 -32.018 1.00 95.06 199 TRP A C 1
ATOM 1648 O O . TRP A 1 199 ? 28.006 9.592 -32.728 1.00 95.06 199 TRP A O 1
ATOM 1658 N N . SER A 1 200 ? 30.125 10.250 -32.333 1.00 93.31 200 SER A N 1
ATOM 1659 C CA . SER A 1 200 ? 30.213 11.108 -33.512 1.00 93.31 200 SER A CA 1
ATOM 1660 C C . SER A 1 200 ? 30.107 10.311 -34.815 1.00 93.31 200 SER A C 1
ATOM 1662 O O . SER A 1 200 ? 30.683 9.226 -34.963 1.00 93.31 200 SER A O 1
ATOM 1664 N N . CYS A 1 201 ? 29.451 10.895 -35.817 1.00 92.50 201 CYS A N 1
ATOM 1665 C CA . CYS A 1 201 ? 29.370 10.365 -37.171 1.00 92.50 201 CYS A CA 1
ATOM 1666 C C . CYS A 1 201 ? 30.728 10.264 -37.871 1.00 92.50 201 CYS A C 1
ATOM 1668 O O . CYS A 1 201 ? 30.837 9.510 -38.839 1.00 92.50 201 CYS A O 1
ATOM 1670 N N . ASN A 1 202 ? 31.736 10.988 -37.373 1.00 92.75 202 ASN A N 1
ATOM 1671 C CA . ASN A 1 202 ? 33.114 10.943 -37.854 1.00 92.75 202 ASN A CA 1
ATOM 1672 C C . ASN A 1 202 ? 33.941 9.849 -37.168 1.00 92.75 202 ASN A C 1
ATOM 1674 O O . ASN A 1 202 ? 35.018 9.521 -37.646 1.00 92.75 202 ASN A O 1
ATOM 1678 N N . HIS A 1 203 ? 33.450 9.248 -36.079 1.00 92.75 203 HIS 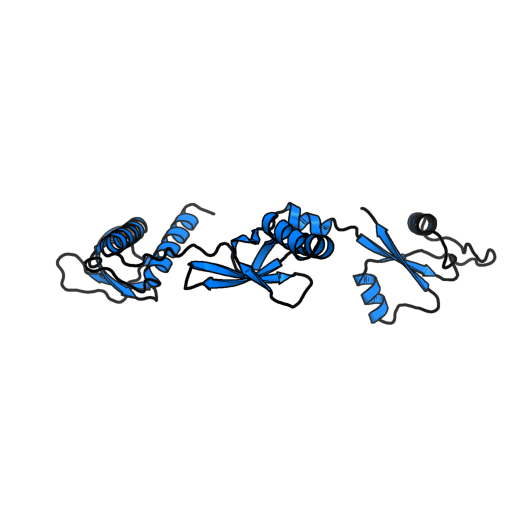A N 1
ATOM 1679 C CA . HIS A 1 203 ? 34.183 8.230 -35.323 1.00 92.75 203 HIS A CA 1
ATOM 1680 C C . HIS A 1 203 ? 33.944 6.819 -35.858 1.00 92.75 203 HIS A C 1
ATOM 1682 O O . HIS A 1 203 ? 34.866 6.157 -36.336 1.00 92.75 203 HIS A O 1
ATOM 1688 N N . LEU A 1 204 ? 32.693 6.361 -35.788 1.00 92.31 204 LEU A N 1
ATOM 1689 C CA . LEU A 1 204 ? 32.263 5.015 -36.163 1.00 92.31 204 LEU A CA 1
ATOM 1690 C C . LEU A 1 204 ? 31.058 5.102 -37.097 1.00 92.31 204 LEU A C 1
ATOM 1692 O O . LEU A 1 204 ? 30.196 5.973 -36.968 1.00 92.31 204 LEU A O 1
ATOM 1696 N N . ASN A 1 205 ? 30.945 4.141 -38.015 1.00 91.50 205 ASN A N 1
ATOM 1697 C CA . ASN A 1 205 ? 29.793 4.075 -38.908 1.00 91.50 205 ASN A CA 1
ATOM 1698 C C . ASN A 1 205 ? 28.485 3.901 -38.112 1.00 91.50 205 ASN A C 1
ATOM 1700 O O . ASN A 1 205 ? 28.427 3.143 -37.145 1.00 91.50 205 ASN A O 1
ATOM 1704 N N . ARG A 1 206 ? 27.397 4.520 -38.586 1.00 90.12 206 ARG A N 1
ATOM 1705 C CA . ARG A 1 206 ? 26.032 4.344 -38.061 1.00 90.12 206 ARG A CA 1
ATOM 1706 C C . ARG A 1 206 ? 25.645 2.876 -37.831 1.00 90.12 206 ARG A C 1
ATOM 1708 O O . ARG A 1 206 ? 24.906 2.574 -36.893 1.00 90.12 206 ARG A O 1
ATOM 1715 N N . SER A 1 207 ? 26.098 1.972 -38.702 1.00 90.62 207 SER A N 1
ATOM 1716 C CA . SER A 1 207 ? 25.785 0.540 -38.662 1.00 90.62 207 SER A CA 1
ATOM 1717 C C . SER A 1 207 ? 26.799 -0.314 -37.891 1.00 90.62 207 SER A C 1
ATOM 1719 O O . SER A 1 207 ? 26.785 -1.531 -38.063 1.00 90.62 207 SER A O 1
ATOM 1721 N N . VAL A 1 208 ? 27.674 0.285 -37.073 1.00 93.25 208 VAL A N 1
ATOM 1722 C CA . VAL A 1 208 ? 28.583 -0.446 -36.167 1.00 93.25 208 VAL A CA 1
ATOM 1723 C C . VAL A 1 208 ? 27.802 -1.438 -35.301 1.00 93.25 208 VAL A C 1
ATOM 1725 O O . VAL A 1 208 ? 26.639 -1.179 -34.979 1.00 93.25 208 VAL A O 1
ATOM 1728 N N . SER A 1 209 ? 28.378 -2.591 -34.955 1.00 93.12 209 SER A N 1
ATOM 1729 C CA . SER A 1 209 ? 27.698 -3.564 -34.091 1.00 93.12 209 SER A CA 1
ATOM 1730 C C . SER A 1 209 ? 27.697 -3.127 -32.622 1.00 93.12 209 SER A C 1
ATOM 1732 O O . SER A 1 209 ? 28.550 -2.354 -32.193 1.00 93.12 209 SER A O 1
ATOM 1734 N N . ASP A 1 210 ? 26.758 -3.647 -31.826 1.00 92.69 210 ASP A N 1
ATOM 1735 C CA . ASP A 1 210 ? 26.692 -3.338 -30.389 1.00 92.69 210 ASP A CA 1
ATOM 1736 C C . ASP A 1 210 ? 27.970 -3.774 -29.655 1.00 92.69 210 ASP A C 1
ATOM 1738 O O . ASP A 1 210 ? 28.440 -3.075 -28.765 1.00 92.69 210 ASP A O 1
ATOM 1742 N N . ALA A 1 211 ? 28.574 -4.899 -30.056 1.00 91.88 211 ALA A N 1
ATOM 1743 C CA . ALA A 1 211 ? 29.813 -5.393 -29.458 1.00 91.88 211 ALA A CA 1
ATOM 1744 C C . ALA A 1 211 ? 31.002 -4.455 -29.719 1.00 91.88 211 ALA A C 1
ATOM 1746 O O . ALA A 1 211 ? 31.759 -4.163 -28.799 1.00 91.88 211 ALA A O 1
ATOM 1747 N N . GLU A 1 212 ? 31.144 -3.963 -30.952 1.00 92.38 212 GLU A N 1
ATOM 1748 C CA . GLU A 1 212 ? 32.200 -3.013 -31.325 1.00 92.38 212 GLU A CA 1
ATOM 1749 C C . GLU A 1 212 ? 31.989 -1.647 -30.664 1.00 92.38 212 GLU A C 1
ATOM 1751 O O . GLU A 1 212 ? 32.948 -1.038 -30.201 1.00 92.38 212 GLU A O 1
ATOM 1756 N N . LEU A 1 213 ? 30.739 -1.186 -30.560 1.00 93.44 213 LEU A N 1
ATOM 1757 C CA . LEU A 1 213 ? 30.413 0.076 -29.895 1.00 93.44 213 LEU A CA 1
ATOM 1758 C C . LEU A 1 213 ? 30.704 0.018 -28.388 1.00 93.44 213 LEU A C 1
ATOM 1760 O O . LEU A 1 213 ? 31.257 0.959 -27.821 1.00 93.44 213 LEU A O 1
ATOM 1764 N N . LEU A 1 214 ? 30.373 -1.104 -27.740 1.00 92.62 214 LEU A N 1
ATOM 1765 C CA . LEU A 1 214 ? 30.691 -1.335 -26.331 1.00 92.62 214 LEU A CA 1
ATOM 1766 C C . LEU A 1 214 ? 32.199 -1.448 -26.089 1.00 92.62 214 LEU A C 1
ATOM 1768 O O . LEU A 1 214 ? 32.674 -0.997 -25.048 1.00 92.62 214 LEU A O 1
ATOM 1772 N N . ASP A 1 215 ? 32.946 -2.049 -27.014 1.00 93.31 215 ASP A N 1
ATOM 1773 C CA . ASP A 1 215 ? 34.405 -2.121 -26.929 1.00 93.31 215 ASP A CA 1
ATOM 1774 C C . ASP A 1 215 ? 35.035 -0.731 -27.088 1.00 93.31 215 ASP A C 1
ATOM 1776 O O . ASP A 1 215 ? 35.865 -0.341 -26.271 1.00 93.31 215 ASP A O 1
ATOM 1780 N N . ALA A 1 216 ? 34.566 0.062 -28.057 1.00 92.56 216 ALA A N 1
ATOM 1781 C CA . ALA A 1 216 ? 34.993 1.449 -28.240 1.00 92.56 216 ALA A CA 1
ATOM 1782 C C . ALA A 1 216 ? 34.729 2.302 -26.988 1.00 92.56 216 ALA A C 1
ATOM 1784 O O . ALA A 1 216 ? 35.626 2.997 -26.521 1.00 92.56 216 ALA A O 1
ATOM 1785 N N . TRP A 1 217 ? 33.546 2.178 -26.378 1.00 93.94 217 TRP A N 1
ATOM 1786 C CA . TRP A 1 217 ? 33.245 2.827 -25.098 1.00 93.94 217 TRP A CA 1
ATOM 1787 C C . TRP A 1 217 ? 34.196 2.391 -23.972 1.00 93.94 217 TRP A C 1
ATOM 1789 O O . TRP A 1 217 ? 34.688 3.222 -23.213 1.00 93.94 217 TRP A O 1
ATOM 1799 N N . ARG A 1 218 ? 34.490 1.090 -23.853 1.00 92.38 218 ARG A N 1
ATOM 1800 C CA . ARG A 1 218 ? 35.374 0.561 -22.796 1.00 92.38 218 ARG A CA 1
ATOM 1801 C C . ARG A 1 218 ? 36.835 0.959 -22.976 1.00 92.38 218 ARG A C 1
ATOM 1803 O O . ARG A 1 218 ? 37.539 1.118 -21.980 1.00 92.38 218 ARG A O 1
ATOM 1810 N N . ASN A 1 219 ? 37.286 1.075 -24.220 1.00 92.12 219 ASN A N 1
ATOM 1811 C CA . ASN A 1 219 ? 38.664 1.417 -24.560 1.00 92.12 219 ASN A CA 1
ATOM 1812 C C . ASN A 1 219 ? 38.935 2.931 -24.484 1.00 92.12 219 ASN A C 1
ATOM 1814 O O . ASN A 1 219 ? 40.101 3.321 -24.410 1.00 92.12 219 ASN A O 1
ATOM 1818 N N . GLY A 1 220 ? 37.887 3.761 -24.431 1.00 90.31 220 GLY A N 1
ATOM 1819 C CA . GLY A 1 220 ? 37.984 5.212 -24.276 1.00 90.31 220 GLY A CA 1
ATOM 1820 C C . GLY A 1 220 ? 38.260 5.952 -25.594 1.00 90.31 220 GLY A C 1
ATOM 1821 O O . GLY A 1 220 ? 37.968 5.423 -26.673 1.00 90.31 220 GLY A O 1
ATOM 1822 N N . PRO A 1 221 ? 38.805 7.184 -25.529 1.00 92.81 221 PRO A N 1
ATOM 1823 C CA . PRO A 1 221 ? 39.048 8.008 -26.708 1.00 92.81 221 PRO A CA 1
ATOM 1824 C C . PRO A 1 221 ? 39.912 7.302 -27.760 1.00 92.81 221 PRO A C 1
ATOM 1826 O O . PRO A 1 221 ? 40.959 6.730 -27.452 1.00 92.81 221 PRO A O 1
ATOM 1829 N N . SER A 1 222 ? 39.468 7.332 -29.014 1.00 91.56 222 SER A N 1
ATOM 1830 C CA . SER A 1 222 ? 40.147 6.683 -30.138 1.00 91.56 222 SER A CA 1
ATOM 1831 C C . SER A 1 222 ? 39.973 7.467 -31.436 1.00 91.56 222 SER A C 1
ATOM 1833 O O . SER A 1 222 ? 39.051 8.266 -31.584 1.00 91.56 222 SER A O 1
ATOM 1835 N N . ARG A 1 223 ? 40.884 7.252 -32.391 1.00 92.19 223 ARG A N 1
ATOM 1836 C CA . ARG A 1 223 ? 40.814 7.886 -33.715 1.00 92.19 223 ARG A CA 1
ATOM 1837 C C . ARG A 1 223 ? 39.629 7.365 -34.523 1.00 92.19 223 ARG A C 1
ATOM 1839 O O . ARG A 1 223 ? 39.100 6.287 -34.245 1.00 92.19 223 ARG A O 1
ATOM 1846 N N . SER A 1 224 ? 39.250 8.123 -35.547 1.00 90.19 224 SER A N 1
ATOM 1847 C CA . SER A 1 224 ? 38.232 7.704 -36.507 1.00 90.19 224 SER A CA 1
ATOM 1848 C C . SER A 1 224 ? 38.546 6.330 -37.109 1.00 90.19 224 SER A C 1
ATOM 1850 O O . SER A 1 224 ? 39.663 6.059 -37.548 1.00 90.19 224 SER A O 1
ATOM 1852 N N . ALA A 1 225 ? 37.538 5.459 -37.150 1.00 87.50 225 ALA A N 1
ATOM 1853 C CA . ALA A 1 225 ? 37.606 4.176 -37.846 1.00 87.50 225 ALA A CA 1
ATOM 1854 C C . ALA A 1 225 ? 37.175 4.281 -39.319 1.00 87.50 225 ALA A C 1
ATOM 1856 O O . ALA A 1 225 ? 37.195 3.279 -40.037 1.00 87.50 225 ALA A O 1
ATOM 1857 N N . ILE A 1 226 ? 36.721 5.460 -39.756 1.00 88.75 226 ILE A N 1
ATOM 1858 C CA . ILE A 1 226 ? 36.195 5.695 -41.107 1.00 88.75 226 ILE A CA 1
ATOM 1859 C C . ILE A 1 226 ? 37.036 6.690 -41.915 1.00 88.75 226 ILE A C 1
ATOM 1861 O O . ILE A 1 226 ? 36.939 6.679 -43.142 1.00 88.75 226 ILE A O 1
ATOM 1865 N N . ASP A 1 227 ? 37.866 7.499 -41.253 1.00 89.12 227 ASP A N 1
ATOM 1866 C CA . ASP A 1 227 ? 38.819 8.423 -41.864 1.00 89.12 227 ASP A CA 1
ATOM 1867 C C . ASP A 1 227 ? 40.196 8.301 -41.188 1.00 89.12 227 ASP A C 1
ATOM 1869 O O . ASP A 1 227 ? 40.416 8.766 -40.073 1.00 89.12 227 ASP A O 1
ATOM 1873 N N . GLU A 1 228 ? 41.145 7.652 -41.867 1.00 85.00 228 GLU A N 1
ATOM 1874 C CA . GLU A 1 228 ? 42.500 7.440 -41.339 1.00 85.00 228 GLU A CA 1
ATOM 1875 C C . GLU A 1 228 ? 43.333 8.735 -41.271 1.00 85.00 228 GLU A C 1
ATOM 1877 O O . GLU A 1 228 ? 44.321 8.791 -40.532 1.00 85.00 228 GLU A O 1
ATOM 1882 N N . GLU A 1 229 ? 42.960 9.772 -42.030 1.00 89.06 229 GLU A N 1
ATOM 1883 C CA . GLU A 1 229 ? 43.656 11.064 -42.034 1.00 89.06 229 GLU A CA 1
ATOM 1884 C C . GLU A 1 229 ? 43.191 11.969 -40.884 1.00 89.06 229 GLU A C 1
ATOM 1886 O O . GLU A 1 229 ? 43.901 12.908 -40.517 1.00 89.06 229 GLU A O 1
ATOM 1891 N N . ASP A 1 230 ? 42.053 11.656 -40.259 1.00 88.31 230 ASP A N 1
ATOM 1892 C CA . ASP A 1 230 ? 41.533 12.398 -39.118 1.00 88.31 230 ASP A CA 1
ATOM 1893 C C . ASP A 1 230 ? 42.334 12.092 -37.841 1.00 88.31 230 ASP A C 1
ATOM 1895 O O . ASP A 1 230 ? 42.397 10.956 -37.351 1.00 88.31 230 ASP A O 1
ATOM 1899 N N . GLU A 1 231 ? 43.011 13.114 -37.314 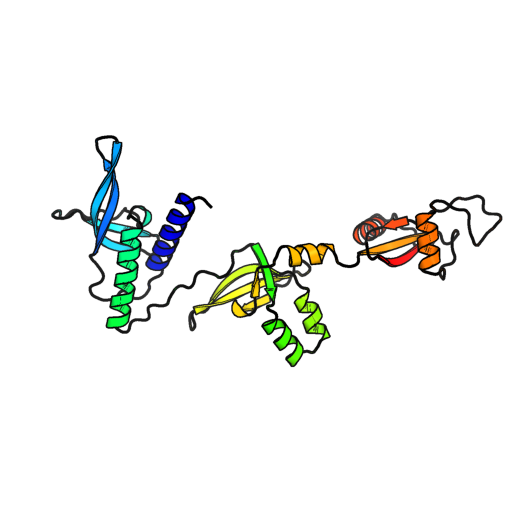1.00 89.81 231 GLU A N 1
ATOM 1900 C CA . GLU A 1 231 ? 43.802 13.057 -36.077 1.00 89.81 231 GLU A CA 1
ATOM 1901 C C . GLU A 1 231 ? 42.979 13.332 -34.810 1.00 89.81 231 GLU A C 1
ATOM 1903 O O . GLU A 1 231 ? 43.523 13.263 -33.707 1.00 89.81 231 GLU A O 1
ATOM 1908 N N . THR A 1 232 ? 41.683 13.617 -34.949 1.00 90.44 232 THR A N 1
ATOM 1909 C CA . THR A 1 232 ? 40.768 13.844 -33.830 1.00 90.44 232 THR A CA 1
ATOM 1910 C C . THR A 1 232 ? 40.535 12.551 -33.055 1.00 90.44 232 THR A C 1
ATOM 1912 O O . THR A 1 232 ? 40.298 11.483 -33.626 1.00 90.44 232 THR A O 1
ATOM 1915 N N . GLU A 1 233 ? 40.597 12.648 -31.730 1.00 91.12 233 GLU A N 1
ATOM 1916 C CA . GLU A 1 233 ? 40.181 11.570 -30.840 1.00 91.12 233 GLU A CA 1
ATOM 1917 C C . GLU A 1 233 ? 38.708 11.757 -30.479 1.00 91.12 233 GLU A C 1
ATOM 1919 O O . GLU A 1 233 ? 38.289 12.825 -30.032 1.00 91.12 233 GLU A O 1
ATOM 1924 N N . TYR A 1 234 ? 37.937 10.696 -30.671 1.00 92.25 234 TYR A N 1
ATOM 1925 C CA . TYR A 1 234 ? 36.514 10.631 -30.393 1.00 92.25 234 TYR A CA 1
ATOM 1926 C C . TYR A 1 234 ? 36.243 9.631 -29.278 1.00 92.25 234 TYR A C 1
ATOM 1928 O O . TYR A 1 234 ? 36.919 8.607 -29.162 1.00 92.25 234 TYR A O 1
ATOM 1936 N N . GLU A 1 235 ? 35.219 9.905 -28.482 1.00 93.19 235 GLU A N 1
ATOM 1937 C CA . GLU A 1 235 ? 34.768 9.026 -27.413 1.00 93.19 235 GLU A CA 1
ATOM 1938 C C . GLU A 1 235 ? 33.320 8.603 -27.666 1.00 93.19 235 GLU A C 1
ATOM 1940 O O . GLU A 1 235 ? 32.502 9.378 -28.163 1.00 93.19 235 GLU A O 1
ATOM 1945 N N . VAL A 1 236 ? 33.014 7.354 -27.321 1.00 95.19 236 VAL A N 1
ATOM 1946 C CA . VAL A 1 236 ? 31.633 6.884 -27.230 1.00 95.19 236 VAL A CA 1
ATOM 1947 C C . VAL A 1 236 ? 31.154 7.183 -25.818 1.00 95.19 236 VAL A C 1
ATOM 1949 O O . VAL A 1 236 ? 31.683 6.628 -24.859 1.00 95.19 236 VAL A O 1
ATOM 1952 N N . GLU A 1 237 ? 30.147 8.032 -25.671 1.00 93.50 237 GLU A N 1
ATOM 1953 C CA . GLU A 1 237 ? 29.578 8.373 -24.369 1.00 93.50 237 GLU A CA 1
ATOM 1954 C C . GLU A 1 237 ? 28.473 7.383 -23.985 1.00 93.50 237 GLU A C 1
ATOM 1956 O O . GLU A 1 237 ? 27.659 6.995 -24.824 1.00 93.50 237 GLU A O 1
ATOM 1961 N N . ARG A 1 238 ? 28.401 7.008 -22.701 1.00 93.19 238 ARG A N 1
ATOM 1962 C CA . ARG A 1 238 ? 27.291 6.225 -22.137 1.00 93.19 238 ARG A CA 1
ATOM 1963 C C . ARG A 1 238 ? 26.471 7.099 -21.194 1.00 93.19 238 ARG A C 1
ATOM 1965 O O . ARG A 1 238 ? 26.947 7.428 -20.111 1.00 93.19 238 ARG A O 1
ATOM 1972 N N . LEU A 1 239 ? 25.227 7.370 -21.568 1.00 89.50 239 LEU A N 1
ATOM 1973 C CA . LEU A 1 239 ? 24.268 8.168 -20.806 1.00 89.50 239 LEU A CA 1
ATOM 1974 C C . LEU A 1 239 ? 23.101 7.302 -20.324 1.00 89.50 239 LEU A C 1
ATOM 1976 O O . LEU A 1 239 ? 22.681 6.350 -20.988 1.00 89.50 239 LEU A O 1
ATOM 1980 N N . THR A 1 240 ? 22.550 7.636 -19.165 1.00 86.75 240 THR A N 1
ATOM 1981 C CA . THR A 1 240 ? 21.208 7.196 -18.772 1.00 86.75 240 THR A CA 1
ATOM 1982 C C . THR A 1 240 ? 20.151 7.855 -19.666 1.00 86.75 240 THR A C 1
ATOM 1984 O O . THR A 1 240 ? 20.421 8.832 -20.367 1.00 86.75 240 THR A O 1
ATOM 1987 N N . LEU A 1 241 ? 18.929 7.313 -19.666 1.00 85.19 241 LEU A N 1
ATOM 1988 C CA . LEU A 1 241 ? 17.829 7.894 -20.444 1.00 85.19 241 LEU A CA 1
ATOM 1989 C C . LEU A 1 241 ? 17.496 9.324 -19.990 1.00 85.19 241 LEU A C 1
ATOM 1991 O O . LEU A 1 241 ? 17.216 10.166 -20.840 1.00 85.19 241 LEU A O 1
ATOM 1995 N N . ASP A 1 242 ? 17.582 9.596 -18.686 1.00 81.38 242 ASP A N 1
ATOM 1996 C CA . ASP A 1 242 ? 17.332 10.924 -18.121 1.00 81.38 242 ASP A CA 1
ATOM 1997 C C . ASP A 1 242 ? 18.440 11.914 -18.512 1.00 81.38 242 ASP A C 1
ATOM 1999 O O . ASP A 1 242 ? 18.134 13.001 -18.990 1.00 81.38 242 ASP A O 1
ATOM 2003 N N . GLU A 1 243 ? 19.717 11.519 -18.430 1.00 86.56 243 GLU A N 1
ATOM 2004 C CA . GLU A 1 243 ? 20.844 12.362 -18.874 1.00 86.56 243 GLU A CA 1
ATOM 2005 C C . GLU A 1 243 ? 20.766 12.688 -20.375 1.00 86.56 243 GLU A C 1
ATOM 2007 O O . GLU A 1 243 ? 21.039 13.816 -20.787 1.00 86.56 243 GLU A O 1
ATOM 2012 N N . LEU A 1 244 ? 20.365 11.721 -21.214 1.00 89.38 244 LEU A N 1
ATOM 2013 C CA . LEU A 1 244 ? 20.134 11.989 -22.636 1.00 89.38 244 LEU A CA 1
ATOM 2014 C C . LEU A 1 244 ? 18.958 12.957 -22.834 1.00 89.38 244 LEU A C 1
ATOM 2016 O O . LEU A 1 244 ? 19.053 13.864 -23.660 1.00 89.38 244 LEU A O 1
ATOM 2020 N N . ALA A 1 245 ? 17.854 12.767 -22.107 1.00 85.44 245 ALA A N 1
ATOM 2021 C CA . ALA A 1 245 ? 16.689 13.641 -22.199 1.00 85.44 245 ALA A CA 1
ATOM 2022 C C . ALA A 1 245 ? 17.032 15.079 -21.786 1.00 85.44 245 ALA A C 1
ATOM 2024 O O . ALA A 1 245 ? 16.652 16.013 -22.488 1.00 85.44 245 ALA A O 1
ATOM 2025 N N . GLU A 1 246 ? 17.794 15.262 -20.706 1.00 87.12 246 GLU A N 1
ATOM 2026 C CA . GLU A 1 246 ? 18.328 16.564 -20.295 1.00 87.12 246 GLU A CA 1
ATOM 2027 C C . GLU A 1 246 ? 19.187 17.185 -21.403 1.00 87.12 246 GLU A C 1
ATOM 2029 O O . GLU A 1 246 ? 18.927 18.314 -21.813 1.00 87.12 246 GLU A O 1
ATOM 2034 N N . ARG A 1 247 ? 20.127 16.429 -21.989 1.00 87.56 247 ARG A N 1
ATOM 2035 C CA . ARG A 1 247 ? 20.989 16.927 -23.078 1.00 87.56 247 ARG A CA 1
ATOM 2036 C C . ARG A 1 247 ? 20.204 17.363 -24.317 1.00 87.56 247 ARG A C 1
ATOM 2038 O O . ARG A 1 247 ? 20.574 18.347 -24.957 1.00 87.56 247 ARG A O 1
ATOM 2045 N N . ILE A 1 248 ? 19.134 16.644 -24.658 1.00 85.25 248 ILE A N 1
ATOM 2046 C CA . ILE A 1 248 ? 18.231 17.014 -25.756 1.00 85.25 248 ILE A CA 1
ATOM 2047 C C . ILE A 1 248 ? 17.445 18.283 -25.400 1.00 85.25 248 ILE A C 1
ATOM 2049 O O . ILE A 1 248 ? 17.345 19.190 -26.225 1.00 85.25 248 ILE A O 1
ATOM 2053 N N . ASN A 1 249 ? 16.897 18.356 -24.186 1.00 84.31 249 ASN A N 1
ATOM 2054 C CA . ASN A 1 249 ? 16.074 19.480 -23.740 1.00 84.31 249 ASN A CA 1
ATOM 2055 C C . ASN A 1 249 ? 16.872 20.785 -23.599 1.00 84.31 249 ASN A C 1
ATOM 2057 O O . ASN A 1 249 ? 16.320 21.856 -23.842 1.00 84.31 249 ASN A O 1
ATOM 2061 N N . ASP A 1 250 ? 18.160 20.696 -23.271 1.00 85.88 250 ASP A N 1
ATOM 2062 C CA . ASP A 1 250 ? 19.062 21.842 -23.124 1.00 85.88 250 ASP A CA 1
ATOM 2063 C C . ASP A 1 250 ? 19.673 22.320 -24.464 1.00 85.88 250 ASP A C 1
ATOM 2065 O O . ASP A 1 250 ? 20.639 23.082 -24.462 1.00 85.88 250 ASP A O 1
ATOM 2069 N N . GLU A 1 251 ? 19.154 21.865 -25.616 1.00 69.88 251 GLU A N 1
ATOM 2070 C CA . GLU A 1 251 ? 19.678 22.135 -26.975 1.00 69.88 251 GLU A CA 1
ATOM 2071 C C . GLU A 1 251 ? 21.174 21.779 -27.157 1.00 69.88 251 GLU A C 1
ATOM 2073 O O . GLU A 1 251 ? 21.840 22.246 -28.080 1.00 69.88 251 GLU A O 1
ATOM 2078 N N . CYS A 1 252 ? 21.718 20.917 -26.291 1.00 73.31 252 CYS A N 1
ATOM 2079 C CA . CYS A 1 252 ? 23.126 20.511 -26.295 1.00 73.31 252 CYS A CA 1
ATOM 2080 C C . CYS A 1 252 ? 23.386 19.230 -27.108 1.00 73.31 252 CYS A C 1
ATOM 2082 O O . CYS A 1 252 ? 24.508 18.717 -27.122 1.00 73.31 252 CYS A O 1
ATOM 2084 N N . PHE A 1 253 ? 22.359 18.670 -27.752 1.00 83.00 253 PHE A N 1
ATOM 2085 C CA . PHE A 1 253 ? 22.486 17.480 -28.586 1.00 83.00 253 PHE A CA 1
ATOM 2086 C C . PHE A 1 253 ? 22.595 17.862 -30.066 1.00 83.00 253 PHE A C 1
ATOM 2088 O O . PHE A 1 253 ? 21.660 18.433 -30.628 1.00 83.00 253 PHE A O 1
ATOM 2095 N N . ASN A 1 254 ? 23.722 17.531 -30.703 1.00 85.12 254 ASN A N 1
ATOM 2096 C CA . ASN A 1 254 ? 23.924 17.780 -32.126 1.00 85.12 254 ASN A CA 1
ATOM 2097 C C . ASN A 1 254 ? 23.431 16.585 -32.954 1.00 85.12 254 ASN A C 1
ATOM 2099 O O . ASN A 1 254 ? 24.186 15.672 -33.282 1.00 85.12 254 ASN A O 1
ATOM 2103 N N . ASP A 1 255 ? 22.159 16.615 -33.342 1.00 79.94 255 ASP A N 1
ATOM 2104 C CA . ASP A 1 255 ? 21.512 15.558 -34.126 1.00 79.94 255 ASP A CA 1
ATOM 2105 C C . ASP A 1 255 ? 22.058 15.402 -35.557 1.00 79.94 255 ASP A C 1
ATOM 2107 O O . ASP A 1 255 ? 21.730 14.430 -36.243 1.00 79.94 255 ASP A O 1
ATOM 2111 N N . THR A 1 256 ? 22.902 16.335 -36.008 1.00 85.69 256 THR A N 1
ATOM 2112 C CA . THR A 1 256 ? 23.567 16.264 -37.315 1.00 85.69 256 THR A CA 1
ATOM 2113 C C . THR A 1 256 ? 24.944 15.609 -37.270 1.00 85.69 256 THR A C 1
ATOM 2115 O O . THR A 1 256 ? 25.385 15.084 -38.293 1.00 85.69 256 THR A O 1
ATOM 2118 N N . GLU A 1 257 ? 25.599 15.604 -36.107 1.00 89.38 257 GLU A N 1
ATOM 2119 C CA . GLU A 1 257 ? 26.971 15.105 -35.946 1.00 89.38 257 GLU A CA 1
ATOM 2120 C C . GLU A 1 257 ? 27.070 13.873 -35.047 1.00 89.38 257 GLU A C 1
ATOM 2122 O O . GLU A 1 257 ? 28.085 13.183 -35.101 1.00 89.38 257 GLU A O 1
ATOM 2127 N N . ASP A 1 258 ? 26.026 13.548 -34.282 1.00 92.31 258 ASP A N 1
ATOM 2128 C CA . ASP A 1 258 ? 26.032 12.427 -33.346 1.00 92.31 258 ASP A CA 1
ATOM 2129 C C . ASP A 1 258 ? 24.986 11.361 -33.698 1.00 92.31 258 ASP A C 1
ATOM 2131 O O . ASP A 1 258 ? 23.818 11.631 -33.993 1.00 92.31 258 ASP A O 1
ATOM 2135 N N . TYR A 1 259 ? 25.403 10.101 -33.615 1.00 93.94 259 TYR A N 1
ATOM 2136 C CA . TYR A 1 259 ? 24.516 8.948 -33.617 1.00 93.94 259 TYR A CA 1
ATOM 2137 C C . TYR A 1 259 ? 24.180 8.528 -32.188 1.00 93.94 259 TYR A C 1
ATOM 2139 O O . TYR A 1 259 ? 24.989 8.667 -31.275 1.00 93.94 259 TYR A O 1
ATOM 2147 N N . VAL A 1 260 ? 22.988 7.951 -32.011 1.00 93.81 260 VAL A N 1
ATOM 2148 C CA . VAL A 1 260 ? 22.524 7.408 -30.728 1.00 93.81 260 VAL A CA 1
ATOM 2149 C C . VAL A 1 260 ? 22.051 5.974 -30.911 1.00 93.81 260 VAL A C 1
ATOM 2151 O O . VAL A 1 260 ? 21.343 5.657 -31.874 1.00 93.81 260 VAL A O 1
ATOM 2154 N N . ARG A 1 261 ? 22.394 5.103 -29.960 1.00 93.62 261 ARG A N 1
ATOM 2155 C CA . ARG A 1 261 ? 21.840 3.750 -29.862 1.00 93.62 261 ARG A CA 1
ATOM 2156 C C . ARG A 1 261 ? 21.548 3.382 -28.419 1.00 93.62 261 ARG A C 1
ATOM 2158 O O . ARG A 1 261 ? 22.390 3.547 -27.546 1.00 93.62 261 ARG A O 1
ATOM 2165 N N . PHE A 1 262 ? 20.366 2.826 -28.189 1.00 92.69 262 PHE A N 1
ATOM 2166 C CA . PHE A 1 262 ? 20.003 2.264 -26.896 1.00 92.69 262 PHE A CA 1
ATOM 2167 C C . PHE A 1 262 ? 20.463 0.815 -26.832 1.00 92.69 262 PHE A C 1
ATOM 2169 O O . PHE A 1 262 ? 20.026 -0.005 -27.641 1.00 92.69 262 PHE A O 1
ATOM 2176 N N . ILE A 1 263 ? 21.338 0.511 -25.879 1.00 90.06 263 ILE A N 1
ATOM 2177 C CA . ILE A 1 263 ? 21.815 -0.848 -25.630 1.00 90.06 263 ILE A CA 1
ATOM 2178 C C . ILE A 1 263 ? 21.413 -1.242 -24.217 1.00 90.06 263 ILE A C 1
ATOM 2180 O O . ILE A 1 263 ? 21.588 -0.493 -23.254 1.00 90.06 263 ILE A O 1
ATOM 2184 N N . GLN A 1 264 ? 20.859 -2.441 -24.116 1.00 85.69 264 GLN A N 1
ATOM 2185 C CA . GLN A 1 264 ? 20.537 -3.072 -22.854 1.00 85.69 264 GLN A CA 1
ATOM 2186 C C . GLN A 1 264 ? 21.820 -3.609 -22.217 1.00 85.69 264 GLN A C 1
ATOM 2188 O O . GLN A 1 264 ? 22.495 -4.452 -22.809 1.00 85.69 264 GLN A O 1
ATOM 2193 N N . ILE A 1 265 ? 22.156 -3.135 -21.017 1.00 78.50 265 ILE A N 1
ATOM 2194 C CA . ILE A 1 265 ? 23.281 -3.666 -20.245 1.00 78.50 265 ILE A CA 1
ATOM 2195 C C . ILE A 1 265 ? 22.730 -4.416 -19.037 1.00 78.50 265 ILE A C 1
ATOM 2197 O O . ILE A 1 265 ? 21.911 -3.899 -18.272 1.00 78.50 265 ILE A O 1
ATOM 2201 N N . THR A 1 266 ? 23.184 -5.655 -18.881 1.00 64.44 266 THR A N 1
ATOM 2202 C CA . THR A 1 266 ? 23.034 -6.412 -17.640 1.00 64.44 266 THR A CA 1
ATOM 2203 C C . THR A 1 266 ? 24.249 -6.080 -16.774 1.00 64.44 266 THR A C 1
ATOM 2205 O O . THR A 1 266 ? 25.349 -6.539 -17.086 1.00 64.44 266 THR A O 1
ATOM 2208 N N . ASP A 1 267 ? 24.068 -5.215 -15.773 1.00 53.53 267 ASP A N 1
ATOM 2209 C CA . ASP A 1 267 ? 25.089 -4.955 -14.742 1.00 53.53 267 ASP A CA 1
ATOM 2210 C C . ASP A 1 267 ? 25.255 -6.169 -13.806 1.00 53.53 267 ASP A C 1
ATOM 2212 O O . ASP A 1 267 ? 24.236 -6.843 -13.510 1.00 53.53 267 ASP A O 1
#

Radius of gyration: 32.5 Å; chains: 1; bounding box: 74×38×89 Å

Foldseek 3Di:
DDPVVVQLVLLVVLLQLVLPDPDFFPPLDFDKFWFFDQDPVRDTDTAIWTFGDAHSVQFTWTHHPPDPDIDRRDGSSRTRSVRSVVSSVSRVVRCVVVVHPSPPLDDDPDDQFFKKAFDPVLLVVCCVPPNDPVSVVRRLFIWGFHDWDADPPPRWIWTFIDTPVDDDTDIDTCNRMDGQDPVSVVVVVQPQFWKKKKWWCQADPLPDDPVVSVVQQVVAWDHHPVDPVGPDTIHTDIHGPVRVVVCVVVVNDDPPTMDIDIDGDRD